Protein AF-A0A9P6XDN0-F1 (afdb_monomer_lite)

pLDDT: mean 71.97, std 20.73, range [35.31, 97.19]

Organism: Rhizopus oryzae (NCBI:txid64495)

Structure (mmCIF, N/CA/C/O backbone):
data_AF-A0A9P6XDN0-F1
#
_entry.id   AF-A0A9P6XDN0-F1
#
loop_
_atom_site.group_PDB
_atom_site.id
_atom_site.type_symbol
_atom_site.label_atom_id
_atom_site.label_alt_id
_atom_site.label_comp_id
_atom_site.label_asym_id
_atom_site.label_entity_id
_atom_site.label_seq_id
_atom_site.pdbx_PDB_ins_code
_atom_site.Cartn_x
_atom_site.Cartn_y
_atom_site.Cartn_z
_atom_site.occupancy
_atom_site.B_iso_or_equiv
_atom_site.auth_seq_id
_atom_site.auth_comp_id
_atom_site.auth_asym_id
_atom_site.auth_atom_id
_atom_site.pdbx_PDB_model_num
ATOM 1 N N . MET A 1 1 ? 35.593 41.990 -17.036 1.00 45.34 1 MET A N 1
ATOM 2 C CA . MET A 1 1 ? 36.671 41.324 -17.805 1.00 45.34 1 MET A CA 1
ATOM 3 C C . MET A 1 1 ? 36.152 39.980 -18.298 1.00 45.34 1 MET A C 1
ATOM 5 O O . MET A 1 1 ? 36.030 39.058 -17.503 1.00 45.34 1 MET A O 1
ATOM 9 N N . TRP A 1 2 ? 35.772 39.870 -19.569 1.00 48.94 2 TRP A N 1
ATOM 10 C CA . TRP A 1 2 ? 35.338 38.599 -20.156 1.00 48.94 2 TRP A CA 1
ATOM 11 C C . TRP A 1 2 ? 36.584 37.737 -20.390 1.00 48.94 2 TRP A C 1
ATOM 13 O O . TRP A 1 2 ? 37.455 38.128 -21.163 1.00 48.94 2 TRP A O 1
ATOM 23 N N . ARG A 1 3 ? 36.725 36.613 -19.674 1.00 51.97 3 ARG A N 1
ATOM 24 C CA . ARG A 1 3 ? 37.844 35.684 -19.889 1.00 51.97 3 ARG A CA 1
ATOM 25 C C . ARG A 1 3 ? 37.629 34.961 -21.215 1.00 51.97 3 ARG A C 1
ATOM 27 O O . ARG A 1 3 ? 36.692 34.182 -21.358 1.00 51.97 3 ARG A O 1
ATOM 34 N N . THR A 1 4 ? 38.499 35.238 -22.174 1.00 60.66 4 THR A N 1
ATOM 35 C CA . THR A 1 4 ? 38.612 34.530 -23.448 1.00 60.66 4 THR A CA 1
ATOM 36 C C . THR A 1 4 ? 38.805 33.036 -23.169 1.00 60.66 4 THR A C 1
ATOM 38 O O . THR A 1 4 ? 39.762 32.653 -22.496 1.00 60.66 4 THR A O 1
ATOM 41 N N . GLY A 1 5 ? 37.869 32.199 -23.628 1.00 59.22 5 GLY A N 1
ATOM 42 C CA . GLY A 1 5 ? 37.942 30.742 -23.486 1.00 59.22 5 GLY A CA 1
ATOM 43 C C . GLY A 1 5 ? 39.132 30.129 -24.244 1.00 59.22 5 GLY A C 1
ATOM 44 O O . GLY A 1 5 ? 39.790 30.829 -25.019 1.00 59.22 5 GLY A O 1
ATOM 45 N N . PRO A 1 6 ? 39.429 28.832 -24.035 1.00 61.12 6 PRO A N 1
ATOM 46 C CA . PRO A 1 6 ? 40.628 28.186 -24.562 1.00 61.12 6 PRO A CA 1
ATOM 47 C C . PRO A 1 6 ? 40.747 28.366 -26.080 1.00 61.12 6 PRO A C 1
ATOM 49 O O . PRO A 1 6 ? 39.877 27.937 -26.840 1.00 61.12 6 PRO A O 1
ATOM 52 N N . ARG A 1 7 ? 41.838 29.002 -26.528 1.00 57.47 7 ARG A N 1
ATOM 53 C CA . ARG A 1 7 ? 42.229 28.994 -27.940 1.00 57.47 7 ARG A CA 1
ATOM 54 C C . ARG A 1 7 ? 42.525 27.548 -28.326 1.00 57.47 7 ARG A C 1
ATOM 56 O O . ARG A 1 7 ? 43.462 26.959 -27.795 1.00 57.47 7 ARG A O 1
ATOM 63 N N . TYR A 1 8 ? 41.738 26.999 -29.247 1.00 56.69 8 TYR A N 1
ATOM 64 C CA . TYR A 1 8 ? 42.031 25.719 -29.883 1.00 56.69 8 TYR A CA 1
ATOM 65 C C . TYR A 1 8 ? 43.415 25.794 -30.543 1.00 56.69 8 TYR A C 1
ATOM 67 O O . TYR A 1 8 ? 43.604 26.458 -31.561 1.00 56.69 8 TYR A O 1
ATOM 75 N N . GLN A 1 9 ? 44.394 25.141 -29.924 1.00 59.97 9 GLN A N 1
ATOM 76 C CA . GLN A 1 9 ? 45.672 24.811 -30.538 1.00 59.97 9 GLN A CA 1
ATOM 77 C C . GLN A 1 9 ? 45.409 23.708 -31.566 1.00 59.97 9 GLN A C 1
ATOM 79 O O . GLN A 1 9 ? 44.836 22.678 -31.218 1.00 59.97 9 GLN A O 1
ATOM 84 N N . GLY A 1 10 ? 45.792 23.919 -32.827 1.00 53.75 10 GLY A N 1
ATOM 85 C CA . GLY A 1 10 ? 45.701 22.858 -33.835 1.00 53.75 10 GLY A CA 1
ATOM 86 C C . GLY A 1 10 ? 45.559 23.317 -35.283 1.00 53.75 10 GLY A C 1
ATOM 87 O O . GLY A 1 10 ? 44.775 22.740 -36.026 1.00 53.75 10 GLY A O 1
ATOM 88 N N . LEU A 1 11 ? 46.302 24.339 -35.708 1.00 57.12 11 LEU A N 1
ATOM 89 C CA . LEU A 1 11 ? 46.575 24.556 -37.130 1.00 57.12 11 LEU A CA 1
ATOM 90 C C . LEU A 1 11 ? 47.735 23.630 -37.511 1.00 57.12 11 LEU A C 1
ATOM 92 O O . LEU A 1 11 ? 48.868 23.913 -37.136 1.00 57.12 11 LEU A O 1
ATOM 96 N N . GLY A 1 12 ? 47.472 22.528 -38.221 1.00 57.91 12 GLY A N 1
ATOM 97 C CA . GLY A 1 12 ? 48.556 21.832 -38.932 1.00 57.91 12 GLY A CA 1
ATOM 98 C C . GLY A 1 12 ? 48.487 20.317 -39.089 1.00 57.91 12 GLY A C 1
ATOM 99 O O . GLY A 1 12 ? 49.360 19.764 -39.744 1.00 57.91 12 GLY A O 1
ATOM 100 N N . SER A 1 13 ? 47.478 19.622 -38.569 1.00 57.06 13 SER A N 1
ATOM 101 C CA . SER A 1 13 ? 47.245 18.227 -38.954 1.00 57.06 13 SER A CA 1
ATOM 102 C C . SER A 1 13 ? 45.792 18.099 -39.358 1.00 57.06 13 SER A C 1
ATOM 104 O O . SER A 1 13 ? 44.910 18.154 -38.507 1.00 57.06 13 SER A O 1
ATOM 106 N N . GLN A 1 14 ? 45.532 18.025 -40.667 1.00 61.81 14 GLN A N 1
ATOM 107 C CA . GLN A 1 14 ? 44.222 17.605 -41.152 1.00 61.81 14 GLN A CA 1
ATOM 108 C C . GLN A 1 14 ? 44.040 16.176 -40.637 1.00 61.81 14 GLN A C 1
ATOM 110 O O . GLN A 1 14 ? 44.788 15.300 -41.081 1.00 61.81 14 GLN A O 1
ATOM 115 N N . PRO A 1 15 ? 43.140 15.915 -39.670 1.00 61.88 15 PRO A N 1
ATOM 116 C CA . PRO A 1 15 ? 42.924 14.553 -39.216 1.00 61.88 15 PRO A CA 1
ATOM 117 C C . PRO A 1 15 ? 42.578 13.703 -40.436 1.00 61.88 15 PRO A C 1
ATOM 119 O O . PRO A 1 15 ? 41.745 14.090 -41.263 1.00 61.88 15 PRO A O 1
ATOM 122 N N . SER A 1 16 ? 43.269 12.568 -40.568 1.00 65.25 16 SER A N 1
ATOM 123 C CA . SER A 1 16 ? 42.996 11.610 -41.632 1.00 65.25 16 SER A CA 1
ATOM 124 C C . SER A 1 16 ? 41.497 11.320 -41.651 1.00 65.25 16 SER A C 1
ATOM 126 O O . SER A 1 16 ? 40.863 11.223 -40.595 1.00 65.25 16 SER A O 1
ATOM 128 N N . SER A 1 17 ? 40.914 11.213 -42.845 1.00 65.00 17 SER A N 1
ATOM 129 C CA . SER A 1 17 ? 39.471 11.013 -43.030 1.00 65.00 17 SER A CA 1
ATOM 130 C C . SER A 1 17 ? 38.921 9.890 -42.139 1.00 65.00 17 SER A C 1
ATOM 132 O O . SER A 1 17 ? 37.840 10.031 -41.576 1.00 65.00 17 SER A O 1
ATOM 134 N N . ALA A 1 18 ? 39.715 8.840 -41.903 1.00 73.94 18 ALA A N 1
ATOM 135 C CA . ALA A 1 18 ? 39.413 7.720 -41.012 1.00 73.94 18 ALA A CA 1
ATOM 136 C C . ALA A 1 18 ? 39.171 8.097 -39.532 1.00 73.94 18 ALA A C 1
ATOM 138 O O . ALA A 1 18 ? 38.397 7.432 -38.841 1.00 73.94 18 ALA A O 1
ATOM 139 N N . THR A 1 19 ? 39.806 9.156 -39.027 1.00 81.88 19 THR A N 1
ATOM 140 C CA . THR A 1 19 ? 39.684 9.581 -37.620 1.00 81.88 19 THR A CA 1
ATOM 141 C C . THR A 1 19 ? 38.518 10.547 -37.416 1.00 81.88 19 THR A C 1
ATOM 143 O O . THR A 1 19 ? 37.926 10.594 -36.336 1.00 81.88 19 THR A O 1
ATOM 146 N N . VAL A 1 20 ? 38.156 11.297 -38.458 1.00 88.38 20 VAL A N 1
ATOM 147 C CA . VAL A 1 20 ? 37.112 12.323 -38.401 1.00 88.38 20 VAL A CA 1
ATOM 148 C C . VAL A 1 20 ? 35.733 11.684 -38.331 1.00 88.38 20 VAL A C 1
ATOM 150 O O . VAL A 1 20 ? 35.343 10.935 -39.225 1.00 88.38 20 VAL A O 1
ATOM 153 N N . GLN A 1 21 ? 34.978 12.032 -37.287 1.00 90.25 21 GLN A N 1
ATOM 154 C CA . GLN A 1 21 ? 33.570 11.675 -37.152 1.00 90.25 21 GLN A CA 1
ATOM 155 C C . GLN A 1 21 ? 32.676 12.836 -37.600 1.00 90.25 21 GLN A C 1
ATOM 157 O O . GLN A 1 21 ? 32.765 13.956 -37.090 1.00 90.25 21 GLN A O 1
ATOM 162 N N . CYS A 1 22 ? 31.767 12.561 -38.529 1.00 90.38 22 CYS A N 1
ATOM 163 C CA . CYS A 1 22 ? 30.804 13.537 -39.012 1.00 90.38 22 CYS A CA 1
ATOM 164 C C . CYS A 1 22 ? 29.717 13.811 -37.956 1.00 90.38 22 CYS A C 1
ATOM 166 O O . CYS A 1 22 ? 29.034 12.898 -37.512 1.00 90.38 22 CYS A O 1
ATOM 168 N N . GLN A 1 23 ? 29.459 15.073 -37.597 1.00 88.81 23 GLN A N 1
ATOM 169 C CA . GLN A 1 23 ? 28.385 15.432 -36.648 1.00 88.81 23 GLN A CA 1
ATOM 170 C C . GLN A 1 23 ? 26.959 15.239 -37.207 1.00 88.81 23 GLN A C 1
ATOM 172 O O . GLN A 1 23 ? 25.987 15.283 -36.451 1.00 88.81 23 GLN A O 1
ATOM 177 N N . LYS A 1 24 ? 26.812 15.060 -38.529 1.00 89.38 24 LYS A N 1
ATOM 178 C CA . LYS A 1 24 ? 25.509 14.943 -39.202 1.00 89.38 24 LYS A CA 1
ATOM 179 C C . LYS A 1 24 ? 24.996 13.501 -39.220 1.00 89.38 24 LYS A C 1
ATOM 181 O O . LYS A 1 24 ? 23.843 13.271 -38.862 1.00 89.38 24 LYS A O 1
ATOM 186 N N . CYS A 1 25 ? 25.850 12.545 -39.592 1.00 87.94 25 CYS A N 1
ATOM 187 C CA . CYS A 1 25 ? 25.515 11.116 -39.646 1.00 87.94 25 CYS A CA 1
ATOM 188 C C . CYS A 1 25 ? 26.201 10.263 -38.564 1.00 87.94 25 CYS A C 1
ATOM 190 O O . CYS A 1 25 ? 25.831 9.108 -38.388 1.00 87.94 25 CYS A O 1
ATOM 192 N N . LEU A 1 26 ? 27.159 10.820 -37.811 1.00 88.19 26 LEU A N 1
ATOM 193 C CA . LEU A 1 26 ? 27.950 10.136 -36.775 1.00 88.19 26 LEU A CA 1
ATOM 194 C C . LEU A 1 26 ? 28.858 9.007 -37.290 1.00 88.19 26 LEU A C 1
ATOM 196 O O . LEU A 1 26 ? 29.452 8.302 -36.474 1.00 88.19 26 LEU A O 1
ATOM 200 N N . GLU A 1 27 ? 29.018 8.871 -38.607 1.00 88.06 27 GLU A N 1
ATOM 201 C CA . GLU A 1 27 ? 29.956 7.943 -39.247 1.00 88.06 27 GLU A CA 1
ATOM 202 C C . GLU A 1 27 ? 31.364 8.556 -39.337 1.00 88.06 27 GLU A C 1
ATOM 204 O O . GLU A 1 27 ? 31.532 9.781 -39.351 1.00 88.06 27 GLU A O 1
ATOM 209 N N . ARG A 1 28 ? 32.382 7.692 -39.377 1.00 89.94 28 ARG A N 1
ATOM 210 C CA . ARG A 1 28 ? 33.785 8.078 -39.591 1.00 89.94 28 ARG A CA 1
ATOM 211 C C . ARG A 1 28 ? 34.098 8.075 -41.088 1.00 89.94 28 ARG A C 1
ATOM 213 O O . ARG A 1 28 ? 33.440 7.362 -41.839 1.00 89.94 28 ARG A O 1
ATOM 220 N N . GLY A 1 29 ? 35.089 8.844 -41.533 1.00 90.62 29 GLY A N 1
ATOM 221 C CA . GLY A 1 29 ? 35.538 8.820 -42.934 1.00 90.62 29 GLY A CA 1
ATOM 222 C C . GLY A 1 29 ? 35.343 10.127 -43.700 1.00 90.62 29 GLY A C 1
ATOM 223 O O . GLY A 1 29 ? 35.842 10.241 -44.814 1.00 90.62 29 GLY A O 1
ATOM 224 N N . HIS A 1 30 ? 34.619 11.109 -43.152 1.00 90.56 30 HIS A N 1
ATOM 225 C CA . HIS A 1 30 ? 34.375 12.378 -43.839 1.00 90.56 30 HIS A CA 1
ATOM 226 C C . HIS A 1 30 ? 34.032 13.518 -42.877 1.00 90.56 30 HIS A C 1
ATOM 228 O O . HIS A 1 30 ? 33.536 13.323 -41.766 1.00 90.56 30 HIS A O 1
ATOM 234 N N . TRP A 1 31 ? 34.261 14.738 -43.350 1.00 89.88 31 TRP A N 1
ATOM 235 C CA . TRP A 1 31 ? 33.857 15.954 -42.660 1.00 89.88 31 TRP A CA 1
ATOM 236 C C . TRP A 1 31 ? 32.378 16.269 -42.886 1.00 89.88 31 TRP A C 1
ATOM 238 O O . TRP A 1 31 ? 31.790 15.883 -43.894 1.00 89.88 31 TRP A O 1
ATOM 248 N N . THR A 1 32 ? 31.779 17.048 -41.986 1.00 89.25 32 THR A N 1
ATOM 249 C CA . THR A 1 32 ? 30.353 17.420 -42.040 1.00 89.25 32 THR A CA 1
ATOM 250 C C . THR A 1 32 ? 29.928 18.064 -43.360 1.00 89.25 32 THR A C 1
ATOM 252 O O . THR A 1 32 ? 28.816 17.808 -43.815 1.00 89.25 32 THR A O 1
ATOM 255 N N . TYR A 1 33 ? 30.808 18.838 -44.002 1.00 89.75 33 TYR A N 1
ATOM 256 C CA . TYR A 1 33 ? 30.540 19.499 -45.284 1.00 89.75 33 TYR A CA 1
ATOM 257 C C . TYR A 1 33 ? 30.556 18.550 -46.497 1.00 89.75 33 TYR A C 1
ATOM 259 O O . TYR A 1 33 ? 30.010 18.890 -47.538 1.00 89.75 33 TYR A O 1
ATOM 267 N N . GLN A 1 34 ? 31.141 17.354 -46.371 1.00 90.81 34 GLN A N 1
ATOM 268 C CA . GLN A 1 34 ? 31.160 16.323 -47.422 1.00 90.81 34 GLN A CA 1
ATOM 269 C C . GLN A 1 34 ? 30.038 15.285 -47.237 1.00 90.81 34 GLN A C 1
ATOM 271 O O . GLN A 1 34 ? 29.902 14.356 -48.033 1.00 90.81 34 GLN A O 1
ATOM 276 N N . CYS A 1 35 ? 29.246 15.408 -46.167 1.00 90.81 35 CYS A N 1
ATOM 277 C CA . CYS A 1 35 ? 28.235 14.426 -45.804 1.00 90.81 35 CYS A CA 1
ATOM 278 C C . CYS A 1 35 ? 27.029 14.498 -46.749 1.00 90.81 35 CYS A C 1
ATOM 280 O O . CYS A 1 35 ? 26.227 15.431 -46.682 1.00 90.81 35 CYS A O 1
ATOM 282 N N . LYS A 1 36 ? 26.883 13.475 -47.598 1.00 89.44 36 LYS A N 1
ATOM 283 C CA . LYS A 1 36 ? 25.739 13.310 -48.513 1.00 89.44 36 LYS A CA 1
ATOM 284 C C . LYS A 1 36 ? 24.524 12.648 -47.860 1.00 89.44 36 LYS A C 1
ATOM 286 O O . LYS A 1 36 ? 23.452 12.635 -48.448 1.00 89.44 36 LYS A O 1
ATOM 291 N N . LYS A 1 37 ? 24.696 12.073 -46.668 1.00 84.31 37 LYS A N 1
ATOM 292 C CA . LYS A 1 37 ? 23.632 11.368 -45.951 1.00 84.31 37 LYS A CA 1
ATOM 293 C C . LYS A 1 37 ? 22.729 12.375 -45.236 1.00 84.31 37 LYS A C 1
ATOM 295 O O . LYS A 1 37 ? 23.194 13.396 -44.706 1.00 84.31 37 LYS A O 1
ATOM 300 N N . ASP A 1 38 ? 21.436 12.080 -45.204 1.00 83.94 38 ASP A N 1
ATOM 301 C CA . ASP A 1 38 ? 20.503 12.843 -44.387 1.00 83.94 38 ASP A CA 1
ATOM 302 C C . ASP A 1 38 ? 20.812 12.670 -42.901 1.00 83.94 38 ASP A C 1
ATOM 304 O O . ASP A 1 38 ? 21.490 11.733 -42.467 1.00 83.94 38 ASP A O 1
ATOM 308 N N . ARG A 1 39 ? 20.377 13.649 -42.103 1.00 82.69 39 ARG A N 1
ATOM 309 C CA . ARG A 1 39 ? 20.677 13.671 -40.674 1.00 82.69 39 ARG A CA 1
ATOM 310 C C . ARG A 1 39 ? 20.011 12.470 -40.009 1.00 82.69 39 ARG A C 1
ATOM 312 O O . ARG A 1 39 ? 18.790 12.429 -39.895 1.00 82.69 39 ARG A O 1
ATOM 319 N N . SER A 1 40 ? 20.818 11.531 -39.520 1.00 85.00 40 SER A N 1
ATOM 320 C CA . SER A 1 40 ? 20.316 10.404 -38.737 1.00 85.00 40 SER A CA 1
ATOM 321 C C . SER A 1 40 ? 19.758 10.944 -37.422 1.00 85.00 40 SER A C 1
ATOM 323 O O .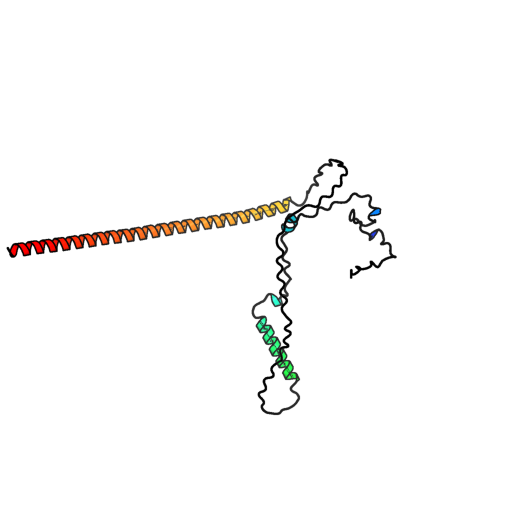 SER A 1 40 ? 20.504 11.389 -36.544 1.00 85.00 40 SER A O 1
ATOM 325 N N . TYR A 1 41 ? 18.432 10.973 -37.296 1.00 82.31 41 TYR A N 1
ATOM 326 C CA . TYR A 1 41 ? 17.799 11.312 -36.033 1.00 82.31 41 TYR A CA 1
ATOM 327 C C . TYR A 1 41 ? 17.939 10.118 -35.092 1.00 82.31 41 TYR A C 1
ATOM 329 O O . TYR A 1 41 ? 17.200 9.144 -35.179 1.00 82.31 41 TYR A O 1
ATOM 337 N N . ARG A 1 42 ? 18.901 10.192 -34.171 1.00 81.19 42 ARG A N 1
ATOM 338 C CA . ARG A 1 42 ? 18.928 9.284 -33.023 1.00 81.19 42 ARG A CA 1
ATOM 339 C C . ARG A 1 42 ? 17.926 9.801 -32.002 1.00 81.19 42 ARG A C 1
ATOM 341 O O . ARG A 1 42 ? 18.156 10.854 -31.399 1.00 81.19 42 ARG A O 1
ATOM 348 N N . SER A 1 43 ? 16.821 9.078 -31.830 1.00 87.38 43 SER A N 1
ATOM 349 C CA . SER A 1 43 ? 15.802 9.412 -30.839 1.00 87.38 43 SER A CA 1
ATOM 350 C C . SER A 1 43 ? 16.441 9.488 -29.461 1.00 87.38 43 SER A C 1
ATOM 352 O O . SER A 1 43 ? 17.017 8.520 -28.959 1.00 87.38 43 SER A O 1
ATOM 354 N N . ARG A 1 44 ? 16.357 10.664 -28.846 1.00 85.81 44 ARG A N 1
ATOM 355 C CA . ARG A 1 44 ? 16.762 10.824 -27.454 1.00 85.81 44 ARG A CA 1
ATOM 356 C C . ARG A 1 44 ? 15.676 10.185 -26.596 1.00 85.81 44 ARG A C 1
ATOM 358 O O . ARG A 1 44 ? 14.510 10.524 -26.799 1.00 85.81 44 ARG A O 1
ATOM 365 N N . PRO A 1 45 ? 16.024 9.302 -25.648 1.00 90.06 45 PRO A N 1
ATOM 366 C CA . PRO A 1 45 ? 15.017 8.731 -24.777 1.00 90.06 45 PRO A CA 1
ATOM 367 C C . PRO A 1 45 ? 14.358 9.854 -23.981 1.00 90.06 45 PRO A C 1
ATOM 369 O O . PRO A 1 45 ? 15.046 10.749 -23.472 1.00 90.06 45 PRO A O 1
ATOM 372 N N . THR A 1 46 ? 13.032 9.813 -23.886 1.00 91.38 46 THR A N 1
ATOM 373 C CA . THR A 1 46 ? 12.267 10.796 -23.115 1.00 91.38 46 THR A CA 1
ATOM 374 C C . THR A 1 46 ? 12.668 10.730 -21.642 1.00 91.38 46 THR A C 1
ATOM 376 O O . THR A 1 46 ? 13.136 9.700 -21.155 1.00 91.38 46 THR A O 1
ATOM 379 N N . ARG A 1 47 ? 12.474 11.823 -20.893 1.00 86.25 47 ARG A N 1
ATOM 380 C CA . ARG A 1 47 ? 12.772 11.855 -19.449 1.00 86.25 47 ARG A CA 1
ATOM 381 C C . ARG A 1 47 ? 12.085 10.702 -18.704 1.00 86.25 47 ARG A C 1
ATOM 383 O O . ARG A 1 47 ? 12.697 10.079 -17.848 1.00 86.25 47 ARG A O 1
ATOM 390 N N . THR A 1 48 ? 10.850 10.370 -19.075 1.00 86.88 48 THR A N 1
ATOM 391 C CA . THR A 1 48 ? 10.114 9.230 -18.511 1.00 86.88 48 THR A CA 1
ATOM 392 C C . THR A 1 48 ? 10.744 7.887 -18.889 1.00 86.88 48 THR A C 1
ATOM 394 O O . THR A 1 48 ? 10.885 7.027 -18.028 1.00 86.88 48 THR A O 1
ATOM 397 N N . GLN A 1 49 ? 11.204 7.708 -20.131 1.00 87.31 49 GLN A N 1
ATOM 398 C CA . GLN A 1 49 ? 11.936 6.508 -20.555 1.00 87.31 49 GLN A CA 1
ATOM 399 C C . GLN A 1 49 ? 13.294 6.360 -19.850 1.00 87.31 49 GLN A C 1
ATOM 401 O O . GLN A 1 49 ? 13.744 5.243 -19.608 1.00 87.31 49 GLN A O 1
ATOM 406 N N . GLN A 1 50 ? 13.942 7.469 -19.485 1.00 86.81 50 GLN A N 1
ATOM 407 C CA . GLN A 1 50 ? 15.173 7.452 -18.691 1.00 86.81 50 GLN A CA 1
ATOM 408 C C . GLN A 1 50 ? 14.909 7.039 -17.239 1.00 86.81 50 GLN A C 1
ATOM 410 O O . GLN A 1 50 ? 15.657 6.229 -16.704 1.00 86.81 50 GLN A O 1
ATOM 415 N N . LEU A 1 51 ? 13.831 7.541 -16.630 1.00 85.38 51 LEU A N 1
ATOM 416 C CA . LEU A 1 51 ? 13.451 7.220 -15.249 1.00 85.38 51 LEU A CA 1
ATOM 417 C C . LEU A 1 51 ? 12.923 5.788 -15.076 1.00 85.38 51 LEU A C 1
ATOM 419 O O . LEU A 1 51 ? 13.009 5.241 -13.983 1.00 85.38 51 LEU A O 1
ATOM 423 N N . LYS A 1 52 ? 12.407 5.166 -16.144 1.00 85.62 52 LYS A N 1
ATOM 424 C CA . LYS A 1 52 ? 12.017 3.745 -16.150 1.00 85.62 52 LYS A CA 1
ATOM 425 C C . LYS A 1 52 ? 13.207 2.792 -16.037 1.00 85.62 52 LYS A C 1
ATOM 427 O O . LYS A 1 52 ? 13.016 1.634 -15.679 1.00 85.62 52 LYS A O 1
ATOM 432 N N . LYS A 1 53 ? 14.426 3.242 -16.356 1.00 79.38 53 LYS A N 1
ATOM 433 C CA . LYS A 1 53 ? 15.617 2.426 -16.118 1.00 79.38 53 LYS A CA 1
ATOM 434 C C . LYS A 1 53 ? 15.850 2.407 -14.610 1.00 79.38 53 LYS A C 1
ATOM 436 O O . LYS A 1 53 ? 15.993 3.489 -14.040 1.00 79.38 53 LYS A O 1
ATOM 441 N N . PRO A 1 54 ? 15.901 1.228 -13.965 1.00 77.62 54 PRO A N 1
ATOM 442 C CA . PRO A 1 54 ? 16.207 1.171 -12.548 1.00 77.62 54 PRO A CA 1
ATOM 443 C C . PRO A 1 54 ? 17.552 1.862 -12.362 1.00 77.62 54 PRO A C 1
ATOM 445 O O . PRO A 1 54 ? 18.540 1.494 -13.007 1.00 77.62 54 PRO A O 1
ATOM 448 N N . ILE A 1 55 ? 17.567 2.918 -11.545 1.00 73.75 55 ILE A N 1
ATOM 449 C CA . ILE A 1 55 ? 18.806 3.575 -11.150 1.00 73.75 55 ILE A CA 1
ATOM 450 C C . ILE A 1 55 ? 19.590 2.476 -10.452 1.00 73.75 55 ILE A C 1
ATOM 452 O O . ILE A 1 55 ? 19.267 2.101 -9.327 1.00 73.75 55 ILE A O 1
ATOM 456 N N . LYS A 1 56 ? 20.568 1.896 -11.154 1.00 69.31 56 LYS A N 1
ATOM 457 C CA . LYS A 1 56 ? 21.538 1.004 -10.536 1.00 69.31 56 LYS A CA 1
ATOM 458 C C . LYS A 1 56 ? 22.213 1.874 -9.493 1.00 69.31 56 LYS A C 1
ATOM 460 O O . LYS A 1 56 ? 23.038 2.716 -9.846 1.00 69.31 56 LYS A O 1
ATOM 465 N N . LEU A 1 57 ? 21.777 1.745 -8.241 1.00 69.81 57 LEU A N 1
ATOM 466 C CA . LEU A 1 57 ? 22.460 2.337 -7.110 1.00 69.81 57 LEU A CA 1
ATOM 467 C C . LEU A 1 57 ? 23.871 1.791 -7.223 1.00 69.81 57 LEU A C 1
ATOM 469 O O . LEU A 1 57 ? 24.080 0.585 -7.099 1.00 69.81 57 LEU A O 1
ATOM 473 N N . TYR A 1 58 ? 24.799 2.659 -7.612 1.00 68.38 58 TYR A N 1
ATOM 474 C CA . TYR A 1 58 ? 26.203 2.321 -7.657 1.00 68.38 58 TYR A CA 1
ATOM 475 C C . TYR A 1 58 ? 26.556 1.918 -6.231 1.00 68.38 58 TYR A C 1
ATOM 477 O O . TYR A 1 58 ? 26.670 2.772 -5.357 1.00 68.38 58 TYR A O 1
ATOM 485 N N . GLN A 1 59 ? 26.599 0.614 -5.975 1.00 65.12 59 GLN A N 1
ATOM 486 C CA . GLN A 1 59 ? 27.094 0.078 -4.726 1.00 65.12 59 GLN A CA 1
ATOM 487 C C . GLN A 1 59 ? 28.609 0.129 -4.876 1.00 65.12 59 GLN A C 1
ATOM 489 O O . GLN A 1 59 ? 29.155 -0.678 -5.636 1.00 65.12 59 GLN A O 1
ATOM 494 N N . PRO A 1 60 ? 29.309 1.095 -4.249 1.00 70.56 60 PRO A N 1
ATOM 495 C CA . PRO A 1 60 ? 30.751 0.981 -4.177 1.00 70.56 60 PRO A CA 1
ATOM 496 C C . PRO A 1 60 ? 31.031 -0.371 -3.522 1.00 70.56 60 PRO A C 1
ATOM 498 O O . PRO A 1 60 ? 30.503 -0.653 -2.446 1.00 70.56 60 PRO A O 1
ATOM 501 N N . GLN A 1 61 ? 31.800 -1.225 -4.197 1.00 67.38 61 GLN A N 1
ATOM 502 C CA . GLN A 1 61 ? 32.299 -2.466 -3.614 1.00 67.38 61 GLN A CA 1
ATOM 503 C C . GLN A 1 61 ? 33.158 -2.066 -2.413 1.00 67.38 61 GLN A C 1
ATOM 505 O O . GLN A 1 61 ? 34.318 -1.681 -2.558 1.00 67.38 61 GLN A O 1
ATOM 510 N N . LEU A 1 62 ? 32.540 -2.033 -1.232 1.00 68.56 62 LEU A N 1
ATOM 511 C CA . LEU A 1 62 ? 33.221 -1.703 0.006 1.00 68.56 62 LEU A CA 1
ATOM 512 C C . LEU A 1 62 ? 34.260 -2.804 0.243 1.00 68.56 62 LEU A C 1
ATOM 514 O O . LEU A 1 62 ? 33.881 -3.981 0.212 1.00 68.56 62 LEU A O 1
ATOM 518 N N . PRO A 1 63 ? 35.540 -2.457 0.479 1.00 73.19 63 PRO A N 1
ATOM 519 C CA . PRO A 1 63 ? 36.561 -3.431 0.840 1.00 73.19 63 PRO A CA 1
ATOM 520 C C . PRO A 1 63 ? 36.062 -4.344 1.965 1.00 73.19 63 PRO A C 1
ATOM 522 O O . PRO A 1 63 ? 35.406 -3.874 2.897 1.00 73.19 63 PRO A O 1
ATOM 525 N N . THR A 1 64 ? 36.369 -5.639 1.882 1.00 65.25 64 THR A N 1
ATOM 526 C CA . THR A 1 64 ? 35.890 -6.702 2.792 1.00 65.25 64 THR A CA 1
ATOM 527 C C . THR A 1 64 ? 36.101 -6.384 4.277 1.00 65.25 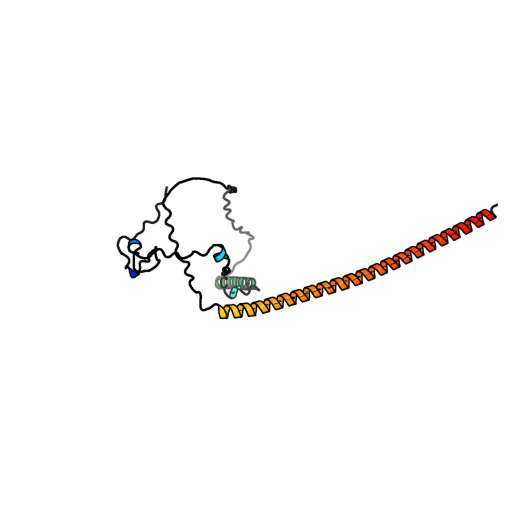64 THR A C 1
ATOM 529 O O . THR A 1 64 ? 35.292 -6.768 5.118 1.00 65.25 64 THR A O 1
ATOM 532 N N . GLU A 1 65 ? 37.129 -5.597 4.599 1.00 63.25 65 GLU A N 1
ATOM 533 C CA . GLU A 1 65 ? 37.415 -5.102 5.950 1.00 63.25 65 GLU A CA 1
ATOM 534 C C . GLU A 1 65 ? 36.294 -4.227 6.542 1.00 63.25 65 GLU A C 1
ATOM 536 O O . GLU A 1 65 ? 36.085 -4.258 7.748 1.00 63.25 65 GLU A O 1
ATOM 541 N N . LEU A 1 66 ? 35.544 -3.475 5.726 1.00 60.06 66 LEU A N 1
ATOM 542 C CA . LEU A 1 66 ? 34.471 -2.569 6.172 1.00 60.06 66 LEU A CA 1
ATOM 543 C C . LEU A 1 66 ? 33.077 -3.215 6.184 1.00 60.06 66 LEU A C 1
ATOM 545 O O . LEU A 1 66 ? 32.127 -2.620 6.694 1.00 60.06 66 LEU A O 1
ATOM 549 N N . GLN A 1 67 ? 32.937 -4.420 5.629 1.00 63.94 67 GLN A N 1
ATOM 550 C CA . GLN A 1 67 ? 31.664 -5.148 5.616 1.00 63.94 67 GLN A CA 1
ATOM 551 C C . GLN A 1 67 ? 31.331 -5.707 7.012 1.00 63.94 67 GLN A C 1
ATOM 553 O O . GLN A 1 67 ? 30.171 -5.731 7.421 1.00 63.94 67 GLN A O 1
ATOM 558 N N . ASN A 1 68 ? 32.360 -6.037 7.799 1.00 66.06 68 ASN A N 1
ATOM 559 C CA . ASN A 1 68 ? 32.231 -6.499 9.178 1.00 66.06 68 ASN A CA 1
ATOM 560 C C . ASN A 1 68 ? 32.268 -5.315 10.157 1.00 66.06 68 ASN A C 1
ATOM 562 O O . ASN A 1 68 ? 33.304 -4.990 10.736 1.00 66.06 68 ASN A O 1
ATOM 566 N N . LYS A 1 69 ? 31.118 -4.662 10.364 1.00 64.19 69 LYS A N 1
ATOM 567 C CA . LYS A 1 69 ? 30.983 -3.491 11.257 1.00 64.19 69 LYS A CA 1
ATOM 568 C C . LYS A 1 69 ? 31.236 -3.807 12.742 1.00 64.19 69 LYS A C 1
ATOM 570 O O . LYS A 1 69 ? 31.502 -2.898 13.524 1.00 64.19 69 LYS A O 1
ATOM 575 N N . HIS A 1 70 ? 31.172 -5.079 13.140 1.00 68.12 70 HIS A N 1
ATOM 576 C CA . HIS A 1 70 ? 31.325 -5.488 14.536 1.00 68.12 70 HIS A CA 1
ATOM 577 C C . HIS A 1 70 ? 32.802 -5.510 14.976 1.00 68.12 70 HIS A C 1
ATOM 579 O O . HIS A 1 70 ? 33.618 -6.273 14.452 1.00 68.12 70 HIS A O 1
ATOM 585 N N . GLY A 1 71 ? 33.155 -4.681 15.964 1.00 74.56 71 GLY A N 1
ATOM 586 C CA . GLY A 1 71 ? 34.473 -4.688 16.621 1.00 74.56 71 GLY A CA 1
ATOM 587 C C . GLY A 1 71 ? 35.633 -4.114 15.795 1.00 74.56 71 GLY A C 1
ATOM 588 O O . GLY A 1 71 ? 36.797 -4.256 16.172 1.00 74.56 71 GLY A O 1
ATOM 589 N N . LEU A 1 72 ? 35.354 -3.465 14.660 1.00 79.31 72 LEU A N 1
ATOM 590 C CA . LEU A 1 72 ? 36.374 -2.827 13.819 1.00 79.31 72 LEU A CA 1
ATOM 591 C C . LEU A 1 72 ? 37.021 -1.635 14.550 1.00 79.31 72 LEU A C 1
ATOM 593 O O . LEU A 1 72 ? 38.244 -1.486 14.548 1.00 79.31 72 LEU A O 1
ATOM 597 N N . ALA A 1 73 ? 36.209 -0.847 15.262 1.00 78.75 73 ALA A N 1
ATOM 598 C CA . ALA A 1 73 ? 36.672 0.264 16.092 1.00 78.75 73 ALA A CA 1
ATOM 599 C C . ALA A 1 73 ? 37.665 -0.203 17.173 1.00 78.75 73 ALA A C 1
ATOM 601 O O . ALA A 1 73 ? 38.766 0.343 17.282 1.00 78.75 73 ALA A O 1
ATOM 602 N N . ASP A 1 74 ? 37.345 -1.284 17.888 1.00 85.19 74 ASP A N 1
ATOM 603 C CA . ASP A 1 74 ? 38.210 -1.841 18.935 1.00 85.19 74 ASP A CA 1
ATOM 604 C C . ASP A 1 74 ? 39.522 -2.391 18.370 1.00 85.19 74 ASP A C 1
ATOM 606 O O . ASP A 1 74 ? 40.595 -2.201 18.951 1.00 85.19 74 ASP A O 1
ATOM 610 N N . LYS A 1 75 ? 39.472 -3.025 17.190 1.00 82.81 75 LYS A N 1
ATOM 611 C CA . LYS A 1 75 ? 40.668 -3.489 16.468 1.00 82.81 75 LYS A CA 1
ATOM 612 C C . LYS A 1 75 ? 41.575 -2.319 16.076 1.00 82.81 75 LYS A C 1
ATOM 614 O O . LYS A 1 75 ? 42.792 -2.408 16.270 1.00 82.81 75 LYS A O 1
ATOM 619 N N . ILE A 1 76 ? 41.009 -1.214 15.582 1.00 85.81 76 ILE A N 1
ATOM 620 C CA . ILE A 1 76 ? 41.761 0.002 15.233 1.00 85.81 76 ILE A CA 1
ATOM 621 C C . ILE A 1 76 ? 42.403 0.617 16.483 1.00 85.81 76 ILE A C 1
ATOM 623 O O . ILE A 1 76 ? 43.600 0.923 16.471 1.00 85.81 76 ILE A O 1
ATOM 627 N N . LEU A 1 77 ? 41.648 0.755 17.577 1.00 86.38 77 LEU A N 1
ATOM 628 C CA . LEU A 1 77 ? 42.140 1.311 18.841 1.00 86.38 77 LEU A CA 1
ATOM 629 C C . LEU A 1 77 ? 43.254 0.447 19.445 1.00 86.38 77 LEU A C 1
ATOM 631 O O . LEU A 1 77 ? 44.303 0.965 19.841 1.00 86.38 77 LEU A O 1
ATOM 635 N N . LYS A 1 78 ? 43.091 -0.880 19.437 1.00 89.50 78 LYS A N 1
ATOM 636 C CA . LYS A 1 78 ? 44.107 -1.833 19.905 1.00 89.50 78 LYS A CA 1
ATOM 637 C C . LYS A 1 78 ? 45.383 -1.762 19.063 1.00 89.50 78 LYS A C 1
ATOM 639 O O . LYS A 1 78 ? 46.482 -1.758 19.627 1.00 89.50 78 LYS A O 1
ATOM 644 N N . LYS A 1 79 ? 45.262 -1.650 17.734 1.00 88.56 79 LYS A N 1
ATOM 645 C CA . LYS A 1 79 ? 46.404 -1.481 16.818 1.00 88.56 79 LYS A CA 1
ATOM 646 C C . LYS A 1 79 ? 47.146 -0.168 17.091 1.00 88.56 79 LYS A C 1
ATOM 648 O O . LYS A 1 79 ? 48.360 -0.203 17.276 1.00 88.56 79 LYS A O 1
ATOM 653 N N . LYS A 1 80 ? 46.433 0.958 17.224 1.00 87.38 80 LYS A N 1
ATOM 654 C CA . LYS A 1 80 ? 47.020 2.270 17.567 1.00 87.38 80 LYS A CA 1
ATOM 655 C C . LYS A 1 80 ? 47.716 2.271 18.934 1.00 87.38 80 LYS A C 1
ATOM 657 O O . LYS A 1 80 ? 48.816 2.805 19.060 1.00 87.38 80 LYS A O 1
ATOM 662 N N . LYS A 1 81 ? 47.130 1.636 19.957 1.00 88.38 81 LYS A N 1
ATOM 663 C CA . LYS A 1 81 ? 47.751 1.513 21.292 1.00 88.38 81 LYS A CA 1
ATOM 664 C C . LYS A 1 81 ? 49.048 0.699 21.243 1.00 88.38 81 LYS A C 1
ATOM 666 O O . LYS A 1 81 ? 50.036 1.077 21.872 1.00 88.38 81 LYS A O 1
ATOM 671 N N . LYS A 1 82 ? 49.065 -0.396 20.474 1.00 87.25 82 LYS A N 1
ATOM 672 C CA . LYS A 1 82 ? 50.262 -1.225 20.266 1.00 87.25 82 LYS A CA 1
ATOM 673 C C . LYS A 1 82 ? 51.357 -0.465 19.515 1.00 87.25 82 LYS A C 1
ATOM 675 O O . LYS A 1 82 ? 52.515 -0.549 19.915 1.00 87.25 82 LYS A O 1
ATOM 680 N N . GLU A 1 83 ? 50.989 0.305 18.495 1.00 88.19 83 GLU A N 1
ATOM 681 C CA . GLU A 1 83 ? 51.900 1.188 17.758 1.00 88.19 83 GLU A CA 1
ATOM 682 C C . GLU A 1 83 ? 52.561 2.208 18.694 1.00 88.19 83 GLU A C 1
ATOM 684 O O . GLU A 1 83 ? 53.783 2.308 18.751 1.00 88.19 83 GLU A O 1
ATOM 689 N N . ARG A 1 84 ? 51.770 2.887 19.538 1.00 83.00 84 ARG A N 1
ATOM 690 C CA . ARG A 1 84 ? 52.291 3.834 20.538 1.00 83.00 84 ARG A CA 1
ATOM 691 C C . ARG A 1 84 ? 53.228 3.167 21.549 1.00 83.00 84 ARG A C 1
ATOM 693 O O . ARG A 1 84 ? 54.215 3.777 21.947 1.00 83.00 84 ARG A O 1
ATOM 700 N N . LYS A 1 85 ? 52.950 1.924 21.961 1.00 81.19 85 LYS A N 1
ATOM 701 C CA . LYS A 1 85 ? 53.832 1.167 22.869 1.00 81.19 85 LYS A CA 1
ATOM 702 C C . LYS A 1 85 ? 55.159 0.798 22.196 1.00 81.19 85 LYS A C 1
ATOM 704 O O . LYS A 1 85 ? 56.197 0.967 22.820 1.00 81.19 85 LYS A O 1
ATOM 709 N N . ARG A 1 86 ? 55.134 0.375 20.927 1.00 79.44 86 ARG A N 1
ATOM 710 C CA . ARG A 1 86 ? 56.349 0.115 20.129 1.00 79.44 86 ARG A CA 1
ATOM 711 C C . ARG A 1 86 ? 57.179 1.379 19.915 1.00 79.44 86 ARG A C 1
ATOM 713 O O . ARG A 1 86 ? 58.395 1.344 20.060 1.00 79.44 86 ARG A O 1
ATOM 720 N N . ARG A 1 87 ? 56.515 2.511 19.657 1.00 74.75 87 ARG A N 1
ATOM 721 C CA . ARG A 1 87 ? 57.168 3.823 19.564 1.00 74.75 87 ARG A CA 1
ATOM 722 C C . ARG A 1 87 ? 57.794 4.284 20.889 1.00 74.75 87 ARG A C 1
ATOM 724 O O . ARG A 1 87 ? 58.716 5.076 20.870 1.00 74.75 87 ARG A O 1
ATOM 731 N N . ARG A 1 88 ? 57.324 3.793 22.038 1.00 69.94 88 ARG A N 1
ATOM 732 C CA . ARG A 1 88 ? 57.952 4.069 23.342 1.00 69.94 88 ARG A CA 1
ATOM 733 C C . ARG A 1 88 ? 59.130 3.144 23.638 1.00 69.94 88 ARG A C 1
ATOM 735 O O . ARG A 1 88 ? 60.103 3.595 24.218 1.00 69.94 88 ARG A O 1
ATOM 742 N N . SER A 1 89 ? 59.062 1.881 23.217 1.00 63.84 89 SER A N 1
ATOM 743 C CA . SER A 1 89 ? 60.137 0.911 23.458 1.00 63.84 89 SER A CA 1
ATOM 744 C C . SER A 1 89 ? 61.358 1.079 22.548 1.00 63.84 89 SER A C 1
ATOM 746 O O . SER A 1 89 ? 62.400 0.531 22.869 1.00 63.84 89 SER A O 1
ATOM 748 N N . TYR A 1 90 ? 61.262 1.796 21.419 1.00 58.34 90 TYR A N 1
ATOM 749 C CA . TYR A 1 90 ? 62.463 2.146 20.635 1.00 58.34 90 TYR A CA 1
ATOM 750 C C . TYR A 1 90 ? 63.210 3.370 21.197 1.00 58.34 90 TYR A C 1
ATOM 752 O O . TYR A 1 90 ? 64.345 3.610 20.809 1.00 58.34 90 TYR A O 1
ATOM 760 N N . SER A 1 91 ? 62.591 4.129 22.111 1.00 55.59 91 SER A N 1
ATOM 761 C CA . SER A 1 91 ? 63.189 5.310 22.754 1.00 55.59 91 SER A CA 1
ATOM 762 C C . SER A 1 91 ? 63.798 5.022 24.133 1.00 55.59 91 SER A C 1
ATOM 764 O O . SER A 1 91 ? 64.167 5.960 24.827 1.00 55.59 91 SER A O 1
ATOM 766 N N . SER A 1 92 ? 63.897 3.759 24.559 1.00 51.66 92 SER A N 1
ATOM 767 C CA . SER A 1 92 ? 64.335 3.386 25.914 1.00 51.66 92 SER A CA 1
ATOM 768 C C . SER A 1 92 ? 65.802 2.937 26.023 1.00 51.66 92 SER A C 1
ATOM 770 O O . SER A 1 92 ? 66.096 2.072 26.839 1.00 51.66 92 SER A O 1
ATOM 772 N N . ASP A 1 93 ? 66.711 3.537 25.248 1.00 47.41 93 ASP A N 1
ATOM 773 C CA . ASP A 1 93 ? 68.170 3.440 25.466 1.00 47.41 93 ASP A CA 1
ATOM 774 C C . ASP A 1 93 ? 68.779 4.830 25.746 1.00 47.41 93 ASP A C 1
ATOM 776 O O . ASP A 1 93 ? 69.647 5.325 25.037 1.00 47.41 93 ASP A O 1
ATOM 780 N N . SER A 1 94 ? 68.238 5.526 26.750 1.00 42.41 94 SER A N 1
ATOM 781 C CA . SER A 1 94 ? 68.910 6.647 27.423 1.00 42.41 94 SER A CA 1
ATOM 782 C C . SER A 1 94 ? 68.260 6.875 28.794 1.00 42.41 94 SER A C 1
ATOM 784 O O . SER A 1 94 ? 67.036 6.885 28.923 1.00 42.41 94 SER A O 1
ATOM 786 N N . SER A 1 95 ? 69.097 6.947 29.822 1.00 43.50 95 SER A N 1
ATOM 787 C CA . SER A 1 95 ? 68.817 6.783 31.253 1.00 43.50 95 SER A CA 1
ATOM 788 C C . SER A 1 95 ? 68.140 7.972 31.958 1.00 43.50 95 SER A C 1
ATOM 790 O O . SER A 1 95 ? 68.498 9.115 31.710 1.00 43.50 95 SER A O 1
ATOM 792 N N . SER A 1 96 ? 67.235 7.616 32.884 1.00 44.66 96 SER A N 1
ATOM 793 C CA . SER A 1 96 ? 66.876 8.169 34.214 1.00 44.66 96 SER A CA 1
ATOM 794 C C . SER A 1 96 ? 66.973 9.675 34.518 1.00 44.66 96 SER A C 1
ATOM 796 O O . SER A 1 96 ? 68.049 10.236 34.357 1.00 44.66 96 SER A O 1
ATOM 798 N N . THR A 1 97 ? 65.911 10.249 35.127 1.00 41.97 97 THR A N 1
ATOM 799 C CA . THR A 1 97 ? 65.906 10.953 36.445 1.00 41.97 97 THR A CA 1
ATOM 800 C C . THR A 1 97 ? 64.653 11.862 36.672 1.00 41.97 97 THR A C 1
ATOM 802 O O . THR A 1 97 ? 64.062 12.407 35.746 1.00 41.97 97 THR A O 1
ATOM 805 N N . GLU A 1 98 ? 64.211 11.854 37.931 1.00 41.19 98 GLU A N 1
ATOM 806 C CA . GLU A 1 98 ? 63.024 12.260 38.717 1.00 41.19 98 GLU A CA 1
ATOM 807 C C . GLU A 1 98 ? 62.381 13.687 38.724 1.00 41.19 98 GLU A C 1
ATOM 809 O O . GLU A 1 98 ? 63.032 14.714 38.594 1.00 41.19 98 GLU A O 1
ATOM 814 N N . SER A 1 99 ? 61.079 13.668 39.098 1.00 39.22 99 SER A N 1
ATOM 815 C CA . SER A 1 99 ? 60.254 14.621 39.895 1.00 39.22 99 SER A CA 1
ATOM 816 C C . SER A 1 99 ? 59.567 15.875 39.296 1.00 39.22 99 SER A C 1
ATOM 818 O O . SER A 1 99 ? 60.182 16.890 39.007 1.00 39.22 99 SER A O 1
ATOM 820 N N . SER A 1 100 ? 58.224 15.798 39.333 1.00 47.88 100 SER A N 1
ATOM 821 C CA . SER A 1 100 ? 57.206 16.828 39.638 1.00 47.88 100 SER A CA 1
ATOM 822 C C . SER A 1 100 ? 57.133 18.129 38.827 1.00 47.88 100 SER A C 1
ATOM 824 O O . SER A 1 100 ? 57.832 19.093 39.124 1.00 47.88 100 SER A O 1
ATOM 826 N N . SER A 1 101 ? 56.127 18.237 37.950 1.00 38.69 101 SER A N 1
ATOM 827 C CA . SER A 1 101 ? 55.368 19.484 37.729 1.00 38.69 101 SER A CA 1
ATOM 828 C C . SER A 1 101 ? 54.015 19.167 37.082 1.00 38.69 101 SER A C 1
ATOM 830 O O . SER A 1 101 ? 53.964 18.645 35.970 1.00 38.69 101 SER A O 1
ATOM 832 N N . GLU A 1 102 ? 52.924 19.489 37.774 1.00 51.81 102 GLU A N 1
ATOM 833 C CA . GLU A 1 102 ? 51.639 19.774 37.135 1.00 51.81 102 GLU A CA 1
ATOM 834 C C . GLU A 1 102 ? 51.860 20.958 36.185 1.00 51.81 102 GLU A C 1
ATOM 836 O O . GLU A 1 102 ? 52.366 22.006 36.595 1.00 51.81 102 GLU A O 1
ATOM 841 N N . SER A 1 103 ? 51.553 20.783 34.905 1.00 40.34 103 SER A N 1
ATOM 842 C CA . SER A 1 103 ? 51.507 21.857 33.912 1.00 40.34 103 SER A CA 1
ATOM 843 C C . SER A 1 103 ? 50.599 21.395 32.782 1.00 40.34 103 SER A C 1
ATOM 845 O O . SER A 1 103 ? 51.036 20.734 31.836 1.00 40.34 103 SER A O 1
ATOM 847 N N . ASP A 1 104 ? 49.315 21.713 32.921 1.00 46.81 104 ASP A N 1
ATOM 848 C CA . ASP A 1 104 ? 48.357 21.706 31.826 1.00 46.81 104 ASP A CA 1
ATOM 849 C C . ASP A 1 104 ? 48.920 22.549 30.678 1.00 46.81 104 ASP A C 1
ATOM 851 O O . ASP A 1 104 ? 49.137 23.753 30.794 1.00 46.81 104 ASP A O 1
ATOM 855 N N . SER A 1 105 ? 49.231 21.885 29.568 1.00 42.12 105 SER A N 1
ATOM 856 C CA . SER A 1 105 ? 49.510 22.556 28.304 1.00 42.12 105 SER A CA 1
ATOM 857 C C . SER A 1 105 ? 48.229 22.530 27.489 1.00 42.12 105 SER A C 1
ATOM 859 O O . SER A 1 105 ? 47.975 21.604 26.712 1.00 42.12 105 SER A O 1
ATOM 861 N N . GLU A 1 106 ? 47.418 23.554 27.730 1.00 43.44 106 GLU A N 1
ATOM 862 C CA . GLU A 1 106 ? 46.345 24.012 26.859 1.00 43.44 106 GLU A CA 1
ATOM 863 C C . GLU A 1 106 ? 46.871 24.044 25.418 1.00 43.44 106 GLU A C 1
ATOM 865 O O . GLU A 1 106 ? 47.832 24.740 25.089 1.00 43.44 106 GLU A O 1
ATOM 870 N N . SER A 1 107 ? 46.293 23.217 24.551 1.00 44.09 107 SER A N 1
ATOM 871 C CA . SER A 1 107 ? 46.570 23.301 23.121 1.00 44.09 107 SER A CA 1
ATOM 872 C C . SER A 1 107 ? 45.634 24.351 22.545 1.00 44.09 107 SER A C 1
ATOM 874 O O . SER A 1 107 ? 44.443 24.093 22.362 1.00 44.09 107 SER A O 1
ATOM 876 N N . GLU A 1 108 ? 46.202 25.529 22.305 1.00 43.31 108 GLU A N 1
ATOM 877 C CA . GLU A 1 108 ? 45.632 26.645 21.557 1.00 43.31 108 GLU A CA 1
ATOM 878 C C . GLU A 1 108 ? 44.764 26.141 20.395 1.00 43.31 108 GLU A C 1
ATOM 880 O O . GLU A 1 108 ? 45.224 25.500 19.446 1.00 43.31 108 GLU A O 1
ATOM 885 N N . SER A 1 109 ? 43.467 26.402 20.514 1.00 48.06 109 SER A N 1
ATOM 886 C CA . SER A 1 109 ? 42.504 26.241 19.437 1.00 48.06 109 SER A CA 1
ATOM 887 C C . SER A 1 109 ? 42.534 27.517 18.606 1.00 48.06 109 SER A C 1
ATOM 889 O O . SER A 1 109 ? 42.021 28.546 19.046 1.00 48.06 109 SER A O 1
ATOM 891 N N . ASP A 1 110 ? 43.111 27.461 17.405 1.00 43.72 110 ASP A N 1
ATOM 892 C CA . ASP A 1 110 ? 43.021 28.565 16.451 1.00 43.72 110 ASP A CA 1
ATOM 893 C C . ASP A 1 110 ? 41.556 28.789 16.055 1.00 43.72 110 ASP A C 1
ATOM 895 O O . ASP A 1 110 ? 40.955 28.083 15.239 1.00 43.72 110 ASP A O 1
ATOM 899 N N . SER A 1 111 ? 40.975 29.807 16.682 1.00 44.88 111 SER A N 1
ATOM 900 C CA . SER A 1 111 ? 39.670 30.361 16.369 1.00 44.88 111 SER A CA 1
ATOM 901 C C . SER A 1 111 ? 39.775 31.210 15.105 1.00 44.88 111 SER A C 1
ATOM 903 O O . SER A 1 111 ? 40.057 32.402 15.156 1.00 44.88 111 SER A O 1
ATOM 905 N N . GLY A 1 112 ? 39.508 30.603 13.953 1.00 39.09 112 GLY A N 1
ATOM 906 C CA . GLY A 1 112 ? 39.221 31.319 12.711 1.00 39.09 112 GLY A CA 1
ATOM 907 C C . GLY A 1 112 ? 37.725 31.586 12.559 1.00 39.09 112 GLY A C 1
ATOM 908 O O . GLY A 1 112 ? 37.087 30.998 11.691 1.00 39.09 112 GLY A O 1
ATOM 909 N N 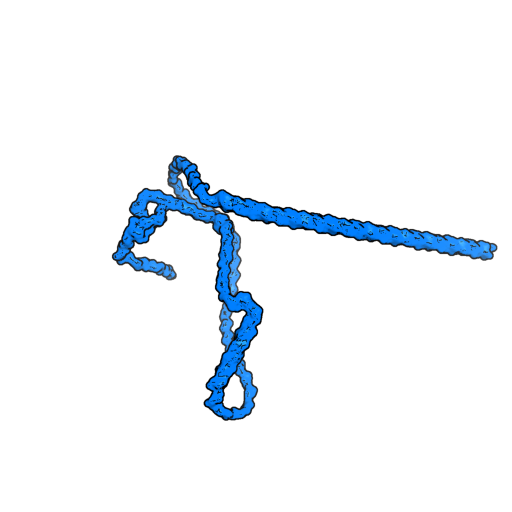. SER A 1 113 ? 37.150 32.442 13.409 1.00 43.97 113 SER A N 1
ATOM 910 C CA . SER A 1 113 ? 35.811 32.992 13.172 1.00 43.97 113 SER A CA 1
ATOM 911 C C . SER A 1 113 ? 35.929 34.131 12.162 1.00 43.97 113 SER A C 1
ATOM 913 O O . SER A 1 113 ? 36.569 35.148 12.420 1.00 43.97 113 SER A O 1
ATOM 915 N N . SER A 1 114 ? 35.338 33.964 10.984 1.00 43.53 114 SER A N 1
ATOM 916 C CA . SER A 1 114 ? 35.117 35.055 10.038 1.00 43.53 114 SER A CA 1
ATOM 917 C C . SER A 1 114 ? 33.656 35.039 9.617 1.00 43.53 114 SER A C 1
ATOM 919 O O . SER A 1 114 ? 33.252 34.320 8.712 1.00 43.53 114 SER A O 1
ATOM 921 N N . THR A 1 115 ? 32.901 35.826 10.382 1.00 49.75 115 THR A N 1
ATOM 922 C CA . THR A 1 115 ? 31.813 36.717 9.961 1.00 49.75 115 THR A CA 1
ATOM 923 C C . THR A 1 115 ? 30.745 36.167 9.018 1.00 49.75 115 THR A C 1
ATOM 925 O O . THR A 1 115 ? 30.939 36.009 7.814 1.00 49.75 115 THR A O 1
ATOM 928 N N . ASP A 1 116 ? 29.567 36.037 9.623 1.00 40.78 116 ASP A N 1
ATOM 929 C CA . ASP A 1 116 ? 28.233 36.072 9.040 1.00 40.78 116 ASP A CA 1
ATOM 930 C C . ASP A 1 116 ? 28.119 37.059 7.864 1.00 40.78 116 ASP A C 1
ATOM 932 O O . ASP A 1 116 ? 28.465 38.239 7.957 1.00 40.78 116 ASP A O 1
ATOM 936 N N . SER A 1 117 ? 27.606 36.571 6.742 1.00 44.25 117 SER A N 1
ATOM 937 C CA . SER A 1 117 ? 26.943 37.400 5.740 1.00 44.25 117 SER A CA 1
ATOM 938 C C . SER A 1 117 ? 25.798 36.586 5.169 1.00 44.25 117 SER A C 1
ATOM 940 O O . SER A 1 117 ? 25.886 35.898 4.154 1.00 44.25 117 SER A O 1
ATOM 942 N N . SER A 1 118 ? 24.722 36.649 5.931 1.00 46.00 118 SER A N 1
ATOM 943 C CA . SER A 1 118 ? 23.357 36.326 5.575 1.00 46.00 118 SER A CA 1
ATOM 944 C C . SER A 1 118 ? 22.966 36.995 4.251 1.00 46.00 118 SER A C 1
ATOM 946 O O . SER A 1 118 ? 22.799 38.209 4.174 1.00 46.00 118 SER A O 1
ATOM 948 N N . ILE A 1 119 ? 22.748 36.190 3.206 1.00 46.16 119 ILE A N 1
ATOM 949 C CA . ILE A 1 119 ? 21.853 36.568 2.109 1.00 46.16 119 ILE A CA 1
ATOM 950 C C . ILE A 1 119 ? 20.800 35.483 1.896 1.00 46.16 119 ILE A C 1
ATOM 952 O O . ILE A 1 119 ? 20.945 34.533 1.129 1.00 46.16 119 ILE A O 1
ATOM 956 N N . SER A 1 120 ? 19.691 35.662 2.604 1.00 44.97 120 SER A N 1
ATOM 957 C CA . SER A 1 120 ? 18.394 35.136 2.202 1.00 44.97 120 SER A CA 1
ATOM 958 C C . SER A 1 120 ? 18.086 35.627 0.793 1.00 44.97 120 SER A C 1
ATOM 960 O O . SER A 1 120 ? 18.048 36.830 0.543 1.00 44.97 120 SER A O 1
ATOM 962 N N . SER A 1 121 ? 17.848 34.717 -0.141 1.00 43.91 121 SER A N 1
ATOM 963 C CA . SER A 1 121 ? 17.205 35.052 -1.412 1.00 43.91 121 SER A CA 1
ATOM 964 C C . SER A 1 121 ? 16.419 33.846 -1.899 1.00 43.91 121 SER A C 1
ATOM 966 O O . SER A 1 121 ? 16.847 33.059 -2.741 1.00 43.91 121 SER A O 1
ATOM 968 N N . SER A 1 122 ? 15.240 33.717 -1.301 1.00 43.78 122 SER A N 1
ATOM 969 C CA . SER A 1 122 ? 14.046 33.158 -1.918 1.00 43.78 122 SER A CA 1
ATOM 970 C C . SER A 1 122 ? 14.003 33.493 -3.409 1.00 43.78 122 SER A C 1
ATOM 972 O O . SER A 1 122 ? 13.796 34.638 -3.796 1.00 43.78 122 SER A O 1
ATOM 974 N N . SER A 1 123 ? 14.185 32.483 -4.257 1.00 37.41 123 SER A N 1
ATOM 975 C CA . SER A 1 123 ? 13.826 32.599 -5.669 1.00 37.41 123 SER A CA 1
ATOM 976 C C . SER A 1 123 ? 12.392 32.128 -5.813 1.00 37.41 123 SER A C 1
ATOM 978 O O . SER A 1 123 ? 12.092 30.946 -5.971 1.00 37.41 123 SER A O 1
ATOM 980 N N . THR A 1 124 ? 11.523 33.109 -5.648 1.00 40.81 124 THR A N 1
ATOM 981 C CA . THR A 1 124 ? 10.101 33.125 -5.928 1.00 40.81 124 THR A CA 1
ATOM 982 C C . THR A 1 124 ? 9.792 32.429 -7.250 1.00 40.81 124 THR A C 1
ATOM 984 O O . THR A 1 124 ? 10.436 32.652 -8.275 1.00 40.81 124 THR A O 1
ATOM 987 N N . TYR A 1 125 ? 8.737 31.624 -7.222 1.00 43.91 125 TYR A N 1
ATOM 988 C CA . TYR A 1 125 ? 7.903 31.361 -8.382 1.00 43.91 125 TYR A CA 1
ATOM 989 C C . TYR A 1 125 ? 7.630 32.687 -9.109 1.00 43.91 125 TYR A C 1
ATOM 991 O O . TYR A 1 125 ? 7.209 33.673 -8.507 1.00 43.91 125 TYR A O 1
ATOM 999 N N . SER A 1 126 ? 7.877 32.730 -10.410 1.00 40.78 126 SER A N 1
ATOM 1000 C CA . SER A 1 126 ? 7.281 33.724 -11.298 1.00 40.78 126 SER A CA 1
ATOM 1001 C C . SER A 1 126 ? 7.217 33.128 -12.690 1.00 40.78 126 SER A C 1
ATOM 1003 O O . SER A 1 126 ? 8.191 33.050 -13.433 1.00 40.78 126 SER A O 1
ATOM 1005 N N . SER A 1 127 ? 6.023 32.628 -12.972 1.00 45.31 127 SER A N 1
ATOM 1006 C CA . SER A 1 127 ? 5.500 32.366 -14.298 1.00 45.31 127 SER A CA 1
ATOM 1007 C C . SER A 1 127 ? 5.449 33.660 -15.123 1.00 45.31 127 SER A C 1
ATOM 1009 O O . SER A 1 127 ? 5.376 34.754 -14.561 1.00 45.31 127 SER A O 1
ATOM 1011 N N . SER A 1 128 ? 5.271 33.482 -16.438 1.00 39.31 128 SER A N 1
ATOM 1012 C CA . SER A 1 128 ? 4.834 34.466 -17.453 1.00 39.31 128 SER A CA 1
ATOM 1013 C C . SER A 1 128 ? 5.948 35.299 -18.097 1.00 39.31 128 SER A C 1
ATOM 1015 O O . SER A 1 128 ? 6.864 35.732 -17.420 1.00 39.31 128 SER A O 1
ATOM 1017 N N . SER A 1 129 ? 5.913 35.706 -19.363 1.00 43.19 129 SER A N 1
ATOM 1018 C CA . SER A 1 129 ? 5.237 35.302 -20.605 1.00 43.19 129 SER A CA 1
ATOM 1019 C C . SER A 1 129 ? 5.774 36.261 -21.686 1.00 43.19 129 SER A C 1
ATOM 1021 O O . SER A 1 129 ? 6.103 37.404 -21.384 1.00 43.19 129 SER A O 1
ATOM 1023 N N . SER A 1 130 ? 5.751 35.810 -22.942 1.00 43.03 130 SER A N 1
ATOM 1024 C CA . SER A 1 130 ? 5.654 36.634 -24.164 1.00 43.03 130 SER A CA 1
ATOM 1025 C C . SER A 1 130 ? 6.885 37.405 -24.672 1.00 43.03 130 SER A C 1
ATOM 1027 O O . SER A 1 130 ? 7.278 38.444 -24.157 1.00 43.03 130 SER A O 1
ATOM 1029 N N . GLY A 1 131 ? 7.384 36.959 -25.829 1.00 35.31 131 GLY A N 1
ATOM 1030 C CA . GLY A 1 131 ? 8.296 37.705 -26.697 1.00 35.31 131 GLY A CA 1
ATOM 1031 C C . GLY A 1 131 ? 8.222 37.173 -28.127 1.00 35.31 131 GLY A C 1
ATOM 1032 O O . GLY A 1 131 ? 8.994 36.308 -28.524 1.00 35.31 131 GLY A O 1
ATOM 1033 N N . ASN A 1 132 ? 7.225 37.651 -28.868 1.00 44.97 132 ASN A N 1
ATOM 1034 C CA . ASN A 1 132 ? 6.923 37.317 -30.255 1.00 44.97 132 ASN A CA 1
ATOM 1035 C C . ASN A 1 132 ? 8.122 37.570 -31.190 1.00 44.97 132 ASN A C 1
ATOM 1037 O O . ASN A 1 132 ? 8.732 38.636 -31.158 1.00 44.97 132 ASN A O 1
ATOM 1041 N N . SER A 1 133 ? 8.425 36.624 -32.078 1.00 40.19 133 SER A N 1
ATOM 1042 C CA . SER A 1 133 ? 9.268 36.867 -33.254 1.00 40.19 133 SER A CA 1
ATOM 1043 C C . SER A 1 133 ? 8.810 35.976 -34.398 1.00 40.19 133 SER A C 1
ATOM 1045 O O . SER A 1 133 ? 9.209 34.823 -34.542 1.00 40.19 133 SER A O 1
ATOM 1047 N N . SER A 1 134 ? 7.924 36.554 -35.197 1.00 48.53 134 SER A N 1
ATOM 1048 C CA . SER A 1 134 ? 7.418 36.063 -36.468 1.00 48.53 134 SER A CA 1
ATOM 1049 C C . SER A 1 134 ? 8.573 35.723 -37.412 1.00 48.53 134 SER A C 1
ATOM 1051 O O . SER A 1 134 ? 9.348 36.605 -37.782 1.00 48.53 134 SER A O 1
ATOM 1053 N N . ARG A 1 135 ? 8.665 34.466 -37.855 1.00 43.91 135 ARG A N 1
ATOM 1054 C CA . ARG A 1 135 ? 9.390 34.097 -39.079 1.00 43.91 135 ARG A CA 1
ATOM 1055 C C . ARG A 1 135 ? 8.583 33.064 -39.850 1.00 43.91 135 ARG A C 1
ATOM 1057 O O . ARG A 1 135 ? 8.579 31.879 -39.536 1.00 43.91 135 ARG A O 1
ATOM 1064 N N . SER A 1 136 ? 7.863 33.574 -40.837 1.00 48.62 136 SER A N 1
ATOM 1065 C CA . SER A 1 136 ? 7.174 32.812 -41.866 1.00 48.62 136 SER A CA 1
ATOM 1066 C C . SER A 1 136 ? 8.195 32.182 -42.811 1.00 48.62 136 SER A C 1
ATOM 1068 O O . SER A 1 136 ? 8.937 32.911 -43.466 1.00 48.62 136 SER A O 1
ATOM 1070 N N . SER A 1 137 ? 8.190 30.854 -42.934 1.00 45.03 137 SER A N 1
ATOM 1071 C CA . SER A 1 137 ? 8.661 30.171 -44.145 1.00 45.03 137 SER A CA 1
ATOM 1072 C C . SER A 1 137 ? 8.179 28.715 -44.206 1.00 45.03 137 SER A C 1
ATOM 1074 O O . SER A 1 137 ? 8.707 27.816 -43.564 1.00 45.03 137 SER A O 1
ATOM 1076 N N . SER A 1 138 ? 7.139 28.539 -45.024 1.00 44.84 138 SER A N 1
ATOM 1077 C CA . SER A 1 138 ? 6.945 27.440 -45.979 1.00 44.84 138 SER A CA 1
ATOM 1078 C C . SER A 1 138 ? 6.876 26.002 -45.450 1.00 44.84 138 SER A C 1
ATOM 1080 O O . SER A 1 138 ? 7.863 25.280 -45.343 1.00 44.84 138 SER A O 1
ATOM 1082 N N . ARG A 1 139 ? 5.630 25.551 -45.261 1.00 48.78 139 ARG A N 1
ATOM 1083 C CA . ARG A 1 139 ? 5.231 24.141 -45.211 1.00 48.78 139 ARG A CA 1
ATOM 1084 C C . ARG A 1 139 ? 5.614 23.436 -46.516 1.00 48.78 139 ARG A C 1
ATOM 1086 O O . ARG A 1 139 ? 5.122 23.807 -47.575 1.00 48.78 139 ARG A O 1
ATOM 1093 N N . SER A 1 140 ? 6.415 22.380 -46.424 1.00 43.19 140 SER A N 1
ATOM 1094 C CA . SER A 1 140 ? 6.435 21.300 -47.414 1.00 43.19 140 SER A CA 1
ATOM 1095 C C . SER A 1 140 ? 6.003 20.025 -46.702 1.00 43.19 140 SER A C 1
ATOM 1097 O O . SER A 1 140 ? 6.726 19.478 -45.873 1.00 43.19 140 SER A O 1
ATOM 1099 N N . SER A 1 141 ? 4.760 19.619 -46.955 1.00 50.84 141 SER A N 1
ATOM 1100 C CA . SER A 1 141 ? 4.179 18.378 -46.455 1.00 50.84 141 SER A CA 1
ATOM 1101 C C . SER A 1 141 ? 4.627 17.221 -47.337 1.00 50.84 141 SER A C 1
ATOM 1103 O O . SER A 1 141 ? 3.989 16.929 -48.343 1.00 50.84 141 SER A O 1
ATOM 1105 N N . SER A 1 142 ? 5.685 16.532 -46.925 1.00 42.16 142 SER A N 1
ATOM 1106 C CA . SER A 1 142 ? 6.008 15.204 -47.443 1.00 42.16 142 SER A CA 1
ATOM 1107 C C . SER A 1 142 ? 5.529 14.176 -46.424 1.00 42.16 142 SER A C 1
ATOM 1109 O O . SER A 1 142 ? 6.149 13.978 -45.382 1.00 42.16 142 SER A O 1
ATOM 1111 N N . ARG A 1 143 ? 4.372 13.563 -46.701 1.00 55.84 143 ARG A N 1
ATOM 1112 C CA . ARG A 1 143 ? 3.928 12.338 -46.028 1.00 55.84 143 ARG A CA 1
ATOM 1113 C C . ARG A 1 143 ? 4.936 11.245 -46.390 1.00 55.84 143 ARG A C 1
ATOM 1115 O O . ARG A 1 143 ? 4.960 10.815 -47.537 1.00 55.84 143 ARG A O 1
ATOM 1122 N N . MET A 1 144 ? 5.778 10.840 -45.443 1.00 37.03 144 MET A N 1
ATOM 1123 C CA . MET A 1 144 ? 6.613 9.646 -45.578 1.00 37.03 144 MET A CA 1
ATOM 1124 C C . MET A 1 144 ? 6.151 8.612 -44.560 1.00 37.03 144 MET A C 1
ATOM 1126 O O . MET A 1 144 ? 5.933 8.910 -43.386 1.00 37.03 144 MET A O 1
ATOM 1130 N N . SER A 1 145 ? 5.919 7.430 -45.106 1.00 43.56 145 SER A N 1
ATOM 1131 C CA . SER A 1 145 ? 5.380 6.218 -44.521 1.00 43.56 145 SER A CA 1
ATOM 1132 C C . SER A 1 145 ? 6.056 5.843 -43.204 1.00 43.56 145 SER A C 1
ATOM 1134 O O . SER A 1 145 ? 7.274 5.927 -43.068 1.00 43.56 145 SER A O 1
ATOM 1136 N N . VAL A 1 146 ? 5.248 5.407 -42.238 1.00 43.09 146 VAL A N 1
ATOM 1137 C CA . VAL A 1 146 ? 5.725 4.754 -41.018 1.00 43.09 146 VAL A CA 1
ATOM 1138 C C . VAL A 1 146 ? 6.225 3.370 -41.425 1.00 43.09 146 VAL A C 1
ATOM 1140 O O . VAL A 1 146 ? 5.436 2.437 -41.541 1.00 43.09 146 VAL A O 1
ATOM 1143 N N . GLU A 1 147 ? 7.520 3.242 -41.699 1.00 44.84 147 GLU A N 1
ATOM 1144 C CA . GLU A 1 147 ? 8.165 1.933 -41.745 1.00 44.84 147 GLU A CA 1
ATOM 1145 C C . GLU A 1 147 ? 8.411 1.478 -40.307 1.00 44.84 147 GLU A C 1
ATOM 1147 O O . GLU A 1 147 ? 9.233 2.023 -39.568 1.00 44.84 147 GLU A O 1
ATOM 1152 N N . VAL A 1 148 ? 7.602 0.504 -39.904 1.00 41.66 148 VAL A N 1
ATOM 1153 C CA . VAL A 1 148 ? 7.767 -0.288 -38.691 1.00 41.66 148 VAL A CA 1
ATOM 1154 C C . VAL A 1 148 ? 9.028 -1.130 -38.875 1.00 41.66 148 VAL A C 1
ATOM 1156 O O . VAL A 1 148 ? 9.038 -2.063 -39.674 1.00 41.66 148 VAL A O 1
ATOM 1159 N N . CYS A 1 149 ? 10.100 -0.809 -38.151 1.00 38.44 149 CYS A N 1
ATOM 1160 C CA . CYS A 1 149 ? 11.210 -1.742 -38.001 1.00 38.44 149 CYS A CA 1
ATOM 1161 C C . CYS A 1 149 ? 10.740 -2.893 -37.108 1.00 38.44 149 CYS A C 1
ATOM 1163 O O . CYS A 1 149 ? 10.411 -2.673 -35.944 1.00 38.44 149 CYS A O 1
ATOM 1165 N N . GLN A 1 150 ? 10.687 -4.094 -37.678 1.00 43.53 150 GLN A N 1
ATOM 1166 C CA . GLN A 1 150 ? 10.442 -5.347 -36.972 1.00 43.53 150 GLN A CA 1
ATOM 1167 C C . GLN A 1 150 ? 11.518 -5.562 -35.895 1.00 43.53 150 GLN A C 1
ATOM 1169 O O . GLN A 1 150 ? 12.695 -5.746 -36.209 1.00 43.53 150 GLN A O 1
ATOM 1174 N N . GLU A 1 151 ? 11.102 -5.518 -34.629 1.00 46.72 151 GLU A N 1
ATOM 1175 C CA . GLU A 1 151 ? 11.784 -6.190 -33.523 1.00 46.72 151 GLU A CA 1
ATOM 1176 C C . GLU A 1 151 ? 11.365 -7.660 -33.587 1.00 46.72 151 GLU A C 1
ATOM 1178 O O . GLU A 1 151 ? 10.293 -8.030 -33.129 1.00 46.72 151 GLU A O 1
ATOM 1183 N N . GLU A 1 152 ? 12.175 -8.494 -34.227 1.00 59.38 152 GLU A N 1
ATOM 1184 C CA . GLU A 1 152 ? 12.018 -9.945 -34.165 1.00 59.38 152 GLU A CA 1
ATOM 1185 C C . GLU A 1 152 ? 13.346 -10.509 -33.670 1.00 59.38 152 GLU A C 1
ATOM 1187 O O . GLU A 1 152 ? 14.373 -10.368 -34.341 1.00 59.38 152 GLU A O 1
ATOM 1192 N N . GLY A 1 153 ? 13.338 -11.127 -32.485 1.00 53.22 153 GLY A N 1
ATOM 1193 C CA . GLY A 1 153 ? 14.396 -12.080 -32.150 1.00 53.22 153 GLY A CA 1
ATOM 1194 C C . GLY A 1 153 ? 14.852 -12.238 -30.702 1.00 53.22 153 GLY A C 1
ATOM 1195 O O . GLY A 1 153 ? 15.838 -12.945 -30.517 1.00 53.22 153 GLY A O 1
ATOM 1196 N N . ILE A 1 154 ? 14.218 -11.642 -29.680 1.00 53.62 154 ILE A N 1
ATOM 1197 C CA . ILE A 1 154 ? 14.541 -12.003 -28.273 1.00 53.62 154 ILE A CA 1
ATOM 1198 C C . ILE A 1 154 ? 13.345 -11.989 -27.301 1.00 53.62 154 ILE A C 1
ATOM 1200 O O . ILE A 1 154 ? 13.506 -12.275 -26.114 1.00 53.62 154 ILE A O 1
ATOM 1204 N N . ASP A 1 155 ? 12.135 -11.688 -27.774 1.00 55.94 155 ASP A N 1
ATOM 1205 C CA . ASP A 1 155 ? 11.020 -11.382 -26.873 1.00 55.94 155 ASP A CA 1
ATOM 1206 C C . ASP A 1 155 ? 10.262 -12.613 -26.359 1.00 55.94 155 ASP A C 1
ATOM 1208 O O . ASP A 1 155 ? 9.624 -12.527 -25.316 1.00 55.94 155 ASP A O 1
ATOM 1212 N N . THR A 1 156 ? 10.355 -13.778 -27.003 1.00 58.81 156 THR A N 1
ATOM 1213 C CA . THR A 1 156 ? 9.525 -14.943 -26.640 1.00 58.81 156 THR A CA 1
ATOM 1214 C C . THR A 1 156 ? 10.022 -15.700 -25.402 1.00 58.81 156 THR A C 1
ATOM 1216 O O . THR A 1 156 ? 9.209 -16.101 -24.570 1.00 58.81 156 THR A O 1
ATOM 1219 N N . GLU A 1 157 ? 11.338 -15.847 -25.211 1.00 57.50 157 GLU A N 1
ATOM 1220 C CA . GLU A 1 157 ? 11.897 -16.522 -24.024 1.00 57.50 157 GLU A CA 1
ATOM 1221 C C . GLU A 1 157 ? 11.851 -15.639 -22.770 1.00 57.50 157 GLU A C 1
ATOM 1223 O O . GLU A 1 157 ? 11.529 -16.114 -21.680 1.00 57.50 157 GLU A O 1
ATOM 1228 N N . ILE A 1 158 ? 12.097 -14.331 -22.916 1.00 56.84 158 ILE A N 1
ATOM 1229 C CA . ILE A 1 158 ? 11.970 -13.377 -21.806 1.00 56.84 158 ILE A CA 1
ATOM 1230 C C . ILE A 1 158 ? 10.493 -13.214 -21.416 1.00 56.84 158 ILE A C 1
ATOM 1232 O O . ILE A 1 158 ? 10.190 -13.141 -20.226 1.00 56.84 158 ILE A O 1
ATOM 1236 N N . GLN A 1 159 ? 9.557 -13.226 -22.376 1.00 54.41 159 GLN A N 1
ATOM 1237 C CA . GLN A 1 159 ? 8.123 -13.224 -22.068 1.00 54.41 159 GLN A CA 1
ATOM 1238 C C . GLN A 1 159 ? 7.688 -14.486 -21.312 1.00 54.41 159 GLN A C 1
ATOM 1240 O O . GLN A 1 159 ? 6.930 -14.360 -20.355 1.00 54.41 159 GLN A O 1
ATOM 1245 N N . ALA A 1 160 ? 8.191 -15.677 -21.655 1.00 57.88 160 ALA A N 1
ATOM 1246 C CA . ALA A 1 160 ? 7.848 -16.909 -20.938 1.00 57.88 160 ALA A CA 1
ATOM 1247 C C . ALA A 1 160 ? 8.346 -16.909 -19.478 1.00 57.88 160 ALA A C 1
ATOM 1249 O O . ALA A 1 160 ? 7.576 -17.217 -18.569 1.00 57.88 160 ALA A O 1
ATOM 1250 N N . ILE A 1 161 ? 9.591 -16.482 -19.227 1.00 58.78 161 ILE A N 1
ATOM 1251 C CA . ILE A 1 161 ? 10.159 -16.407 -17.866 1.00 58.78 161 ILE A CA 1
ATOM 1252 C C . ILE A 1 161 ? 9.452 -15.329 -17.027 1.00 58.78 161 ILE A C 1
ATOM 1254 O O . ILE A 1 161 ? 9.142 -15.558 -15.861 1.00 58.78 161 ILE A O 1
ATOM 1258 N N . VAL A 1 162 ? 9.136 -14.165 -17.607 1.00 60.00 162 VAL A N 1
ATOM 1259 C CA . VAL A 1 162 ? 8.409 -13.091 -16.901 1.00 60.00 162 VAL A CA 1
ATOM 1260 C C . VAL A 1 162 ? 6.964 -13.498 -16.577 1.00 60.00 162 VAL A C 1
ATOM 1262 O O . VAL A 1 162 ? 6.430 -13.074 -15.551 1.00 60.00 162 VAL A O 1
ATOM 1265 N N . VAL A 1 163 ? 6.334 -14.339 -17.402 1.00 64.12 163 VAL A N 1
ATOM 1266 C CA . VAL A 1 163 ? 4.989 -14.876 -17.138 1.00 64.12 163 VAL A CA 1
ATOM 1267 C C . VAL A 1 163 ? 5.016 -15.941 -16.038 1.00 64.12 163 VAL A C 1
ATOM 1269 O O . VAL A 1 163 ? 4.179 -15.888 -15.137 1.00 64.12 163 VAL A O 1
ATOM 1272 N N . GLU A 1 164 ? 5.982 -16.862 -16.052 1.00 67.31 164 GLU A N 1
ATOM 1273 C CA . GLU A 1 164 ? 6.143 -17.890 -15.009 1.00 67.31 164 GLU A CA 1
ATOM 1274 C C . GLU A 1 164 ? 6.442 -17.267 -13.634 1.00 67.31 164 GLU A C 1
ATOM 1276 O O . GLU A 1 164 ? 5.719 -17.514 -12.665 1.00 67.31 164 GLU A O 1
ATOM 1281 N N . GLU A 1 165 ? 7.433 -16.375 -13.557 1.00 76.38 165 GLU A N 1
ATOM 1282 C CA . GLU A 1 165 ? 7.782 -15.651 -12.326 1.00 76.38 165 GLU A CA 1
ATOM 1283 C C . GLU A 1 165 ? 6.631 -14.738 -11.863 1.00 76.38 165 GLU A C 1
ATOM 1285 O O . GLU A 1 165 ? 6.317 -14.653 -10.672 1.00 76.38 165 GLU A O 1
ATOM 1290 N N . GLY A 1 166 ? 5.924 -14.101 -12.803 1.00 77.69 166 GLY A N 1
ATOM 1291 C CA . GLY A 1 166 ? 4.749 -13.280 -12.512 1.00 77.69 166 GLY A CA 1
ATOM 1292 C C . GLY A 1 166 ? 3.600 -14.076 -11.884 1.00 77.69 166 GLY A C 1
ATOM 1293 O O . GLY A 1 166 ? 2.966 -13.607 -10.936 1.00 77.69 166 GLY A O 1
ATOM 1294 N N . LEU A 1 167 ? 3.349 -15.301 -12.352 1.00 84.00 167 LEU A N 1
ATOM 1295 C CA . LEU A 1 167 ? 2.319 -16.183 -11.794 1.00 84.00 167 LEU A CA 1
ATOM 1296 C C . LEU A 1 167 ? 2.687 -16.705 -10.402 1.00 84.00 167 LEU A C 1
ATOM 1298 O O . LEU A 1 167 ? 1.799 -16.847 -9.558 1.00 84.00 167 LEU A O 1
ATOM 1302 N N . VAL A 1 168 ? 3.970 -16.955 -10.127 1.00 89.19 168 VAL A N 1
ATOM 1303 C CA . VAL A 1 168 ? 4.443 -17.319 -8.780 1.00 89.19 168 VAL A CA 1
ATOM 1304 C C . VAL A 1 168 ? 4.202 -16.169 -7.804 1.00 89.19 168 VAL A C 1
ATOM 1306 O O . VAL A 1 168 ? 3.611 -16.382 -6.743 1.00 89.19 168 VAL A O 1
ATOM 1309 N N . VAL A 1 169 ? 4.555 -14.938 -8.181 1.00 90.12 169 VAL A N 1
ATOM 1310 C CA . VAL A 1 169 ? 4.307 -13.745 -7.357 1.00 90.12 169 VAL A CA 1
ATOM 1311 C C . VAL A 1 169 ? 2.809 -13.532 -7.126 1.00 90.12 169 VAL A C 1
ATOM 1313 O O . VAL A 1 169 ? 2.393 -13.307 -5.990 1.00 90.12 169 VAL A O 1
ATOM 1316 N N . LEU A 1 170 ? 1.972 -13.680 -8.156 1.00 89.94 170 LEU A N 1
ATOM 1317 C CA . LEU A 1 170 ? 0.516 -13.579 -8.014 1.00 89.94 170 LEU A CA 1
ATOM 1318 C C . LEU A 1 170 ? -0.062 -14.665 -7.100 1.00 89.94 170 LEU A C 1
ATOM 1320 O O . LEU A 1 170 ? -0.930 -14.368 -6.282 1.00 89.94 170 LEU A O 1
ATOM 1324 N N . ARG A 1 171 ? 0.427 -15.909 -7.175 1.00 92.62 171 ARG A N 1
ATOM 1325 C CA . ARG A 1 171 ? 0.010 -16.988 -6.262 1.00 92.62 171 ARG A CA 1
ATOM 1326 C C . ARG A 1 171 ? 0.397 -16.694 -4.817 1.00 92.62 171 ARG A C 1
ATOM 1328 O O . ARG A 1 171 ? -0.421 -16.928 -3.933 1.00 92.62 171 ARG A O 1
ATOM 1335 N N . ILE A 1 172 ? 1.593 -16.153 -4.581 1.00 93.88 172 ILE A N 1
ATOM 1336 C CA . ILE A 1 172 ? 2.036 -15.734 -3.244 1.00 93.88 172 ILE A CA 1
ATOM 1337 C C . ILE A 1 172 ? 1.140 -14.607 -2.724 1.00 93.88 172 ILE A C 1
ATOM 1339 O O . ILE A 1 172 ? 0.653 -14.707 -1.605 1.00 93.88 172 ILE A O 1
ATOM 1343 N N . ILE A 1 173 ? 0.854 -13.587 -3.538 1.00 95.25 173 ILE A N 1
ATOM 1344 C CA . ILE A 1 173 ? -0.036 -12.478 -3.159 1.00 95.25 173 ILE A CA 1
ATOM 1345 C C . ILE A 1 173 ? -1.448 -12.988 -2.845 1.00 95.25 173 ILE A C 1
ATOM 1347 O O . ILE A 1 173 ? -2.036 -12.618 -1.836 1.00 95.25 173 ILE A O 1
ATOM 1351 N N . VAL A 1 174 ? -2.009 -13.870 -3.672 1.00 96.44 174 VAL A N 1
ATOM 1352 C CA . VAL A 1 174 ? -3.337 -14.444 -3.410 1.00 96.44 174 VAL A CA 1
ATOM 1353 C C . VAL A 1 174 ? -3.323 -15.306 -2.145 1.00 96.44 174 VAL A C 1
ATOM 1355 O O . VAL A 1 174 ? -4.290 -15.283 -1.387 1.00 96.44 174 VAL A O 1
ATOM 1358 N N . ALA A 1 175 ? -2.246 -16.049 -1.882 1.00 95.75 175 ALA A N 1
ATOM 1359 C CA . ALA A 1 175 ? -2.104 -16.831 -0.659 1.00 95.75 175 ALA A CA 1
ATOM 1360 C C . ALA A 1 175 ? -2.010 -15.934 0.585 1.00 95.75 175 ALA A C 1
ATOM 1362 O O . ALA A 1 175 ? -2.705 -16.194 1.564 1.00 95.75 175 ALA A O 1
ATOM 1363 N N . THR A 1 176 ? -1.222 -14.856 0.543 1.00 94.38 176 THR A N 1
ATOM 1364 C CA . THR A 1 176 ? -1.113 -13.914 1.665 1.00 94.38 176 THR A CA 1
ATOM 1365 C C . THR A 1 176 ? -2.419 -13.165 1.903 1.00 94.38 176 THR A C 1
ATOM 1367 O O . THR A 1 176 ? -2.824 -13.029 3.054 1.00 94.38 176 THR A O 1
ATOM 1370 N N . LEU A 1 177 ? -3.133 -12.760 0.847 1.00 96.31 177 LEU A N 1
ATOM 1371 C CA . LEU A 1 177 ? -4.458 -12.144 0.967 1.00 96.31 177 LEU A CA 1
ATOM 1372 C C . LEU A 1 177 ? -5.492 -13.111 1.555 1.00 96.31 177 LEU A C 1
ATOM 1374 O O . LEU A 1 177 ? -6.266 -12.719 2.422 1.00 96.31 177 LEU A O 1
ATOM 1378 N N . LYS A 1 178 ? -5.488 -14.386 1.148 1.00 96.88 178 LYS A N 1
ATOM 1379 C CA . LYS A 1 178 ? -6.368 -15.406 1.745 1.00 96.88 178 LYS A CA 1
ATOM 1380 C C . LYS A 1 178 ? -6.093 -15.605 3.232 1.00 96.88 178 LYS A C 1
ATOM 1382 O O . LYS A 1 178 ? -7.036 -15.722 4.006 1.00 96.88 178 LYS A O 1
ATOM 1387 N N . VAL A 1 179 ? -4.819 -15.638 3.627 1.00 95.69 179 VAL A N 1
ATOM 1388 C CA . VAL A 1 179 ? -4.436 -15.731 5.042 1.00 95.69 179 VAL A CA 1
ATOM 1389 C C . VAL A 1 179 ? -4.883 -14.483 5.804 1.00 95.69 179 VAL A C 1
ATOM 1391 O O . VAL A 1 179 ? -5.446 -14.625 6.881 1.00 95.69 179 VAL A O 1
ATOM 1394 N N . ALA A 1 180 ? -4.707 -13.284 5.242 1.00 94.62 180 ALA A N 1
ATOM 1395 C CA . ALA A 1 180 ? -5.149 -12.040 5.872 1.00 94.62 180 ALA A CA 1
ATOM 1396 C C . ALA A 1 180 ? -6.667 -12.028 6.131 1.00 94.62 180 ALA A C 1
ATOM 1398 O O . ALA A 1 180 ? -7.085 -11.800 7.262 1.00 94.62 180 ALA A O 1
ATOM 1399 N N . VAL A 1 181 ? -7.476 -12.383 5.126 1.00 96.12 181 VAL A N 1
ATOM 1400 C CA . VAL A 1 181 ? -8.942 -12.469 5.267 1.00 96.12 181 VAL A CA 1
ATOM 1401 C C . VAL A 1 181 ? -9.349 -13.527 6.299 1.00 96.12 181 VAL A C 1
ATOM 1403 O O . VAL A 1 181 ? -10.271 -13.309 7.079 1.00 96.12 181 VAL A O 1
ATOM 1406 N N . ALA A 1 182 ? -8.656 -14.670 6.349 1.00 92.69 182 ALA A N 1
ATOM 1407 C CA . ALA A 1 182 ? -8.930 -15.694 7.357 1.00 92.69 182 ALA A CA 1
ATOM 1408 C C . ALA A 1 182 ? -8.609 -15.211 8.783 1.00 92.69 182 ALA A C 1
ATOM 1410 O O . ALA A 1 182 ? -9.351 -15.521 9.711 1.00 92.69 182 ALA A O 1
ATOM 1411 N N . VAL A 1 183 ? -7.530 -14.443 8.963 1.00 94.75 183 VAL A N 1
ATOM 1412 C CA . VAL A 1 183 ? -7.164 -13.863 10.265 1.00 94.75 183 VAL A CA 1
ATOM 1413 C C . VAL A 1 183 ? -8.187 -12.817 10.710 1.00 94.75 183 VAL A C 1
ATOM 1415 O O . VAL A 1 183 ? -8.591 -12.839 11.871 1.00 94.75 183 VAL A O 1
ATOM 1418 N N . GLU A 1 184 ? -8.653 -11.953 9.807 1.00 93.88 184 GLU A N 1
ATOM 1419 C CA . GLU A 1 184 ? -9.722 -10.988 10.103 1.00 93.88 184 GLU A CA 1
ATOM 1420 C C . GLU A 1 184 ? -11.022 -11.695 10.514 1.00 93.88 184 GLU A C 1
ATOM 1422 O O . GLU A 1 184 ? -11.592 -11.364 11.551 1.00 93.88 184 GLU A O 1
ATOM 1427 N N . ALA A 1 185 ? -11.431 -12.743 9.791 1.00 92.00 185 ALA A N 1
ATOM 1428 C CA . ALA A 1 185 ? -12.631 -13.511 10.128 1.00 92.00 185 ALA A CA 1
ATOM 1429 C C . ALA A 1 185 ? -12.532 -14.204 11.503 1.00 92.00 185 ALA A C 1
ATOM 1431 O O . ALA A 1 185 ? -13.510 -14.268 12.253 1.00 92.00 185 ALA A O 1
ATOM 1432 N N . LEU A 1 186 ? -11.348 -14.714 11.864 1.00 91.50 186 LEU A N 1
ATOM 1433 C CA . LEU A 1 186 ? -11.120 -15.287 13.192 1.00 91.50 186 LEU A CA 1
ATOM 1434 C C . LEU A 1 186 ? -11.203 -14.216 14.285 1.00 91.50 186 LEU A C 1
ATOM 1436 O O . LEU A 1 186 ? -11.847 -14.459 15.308 1.00 91.50 186 LEU A O 1
ATOM 1440 N N . ALA A 1 187 ? -10.631 -13.032 14.055 1.00 94.00 187 ALA A N 1
ATOM 1441 C CA . ALA A 1 187 ? -10.712 -11.914 14.991 1.00 94.00 187 ALA A CA 1
ATOM 1442 C C . ALA A 1 187 ? -12.163 -11.450 15.203 1.00 94.00 187 ALA A C 1
ATOM 1444 O O . ALA A 1 187 ? -12.589 -11.286 16.345 1.00 94.00 187 ALA A O 1
ATOM 1445 N N . GLU A 1 188 ? -12.953 -11.316 14.135 1.00 92.69 188 GLU A N 1
ATOM 1446 C CA . GLU A 1 188 ? -14.381 -10.976 14.224 1.00 92.69 188 GLU A CA 1
ATOM 1447 C C . GLU A 1 188 ? -15.178 -12.028 15.008 1.00 92.69 188 GLU A C 1
ATOM 1449 O O . GLU A 1 188 ? -16.042 -11.680 15.819 1.00 92.69 188 GLU A O 1
ATOM 1454 N N . SER A 1 189 ? -14.859 -13.315 14.829 1.00 90.50 189 SER A N 1
ATOM 1455 C CA . SER A 1 189 ? -15.508 -14.399 15.574 1.00 90.50 189 SER A CA 1
ATOM 1456 C C . SER A 1 189 ? -15.185 -14.367 17.073 1.00 90.50 189 SER A C 1
ATOM 1458 O O . SER A 1 189 ? -16.055 -14.646 17.898 1.00 90.50 189 SER A O 1
ATOM 1460 N N . GLU A 1 190 ? -13.956 -13.999 17.448 1.00 94.56 190 GLU A N 1
ATOM 1461 C CA . GLU A 1 190 ? -13.540 -13.900 18.850 1.00 94.56 190 GLU A CA 1
ATOM 1462 C C . GLU A 1 190 ? -14.119 -12.652 19.523 1.00 94.56 190 GLU A C 1
ATOM 1464 O O . GLU A 1 190 ? -14.604 -12.727 20.653 1.00 94.56 190 GLU A O 1
ATOM 1469 N N . ILE A 1 191 ? -14.157 -11.524 18.807 1.00 94.31 191 ILE A N 1
ATOM 1470 C CA . ILE A 1 191 ? -14.823 -10.298 19.262 1.00 94.31 191 ILE A CA 1
ATOM 1471 C C . ILE A 1 191 ? -16.315 -10.560 19.496 1.00 94.31 191 ILE A C 1
ATOM 1473 O O . ILE A 1 191 ? -16.841 -10.167 20.534 1.00 94.31 191 ILE A O 1
ATOM 1477 N N . SER A 1 192 ? -16.983 -11.270 18.583 1.00 93.94 192 SER A N 1
ATOM 1478 C CA . SER A 1 192 ? -18.412 -11.588 18.715 1.00 93.94 192 SER A CA 1
ATOM 1479 C C . SER A 1 192 ? -18.706 -12.416 19.970 1.00 93.94 192 SER A C 1
ATOM 1481 O O . SER A 1 192 ? -19.640 -12.098 20.700 1.00 93.94 192 SER A O 1
ATOM 1483 N N . LYS A 1 193 ? -17.865 -13.415 20.279 1.00 96.00 193 LYS A N 1
ATOM 1484 C CA . LYS A 1 193 ? -17.991 -14.217 21.510 1.00 96.00 193 LYS A CA 1
ATOM 1485 C C . LYS A 1 193 ? -17.805 -13.381 22.774 1.00 96.00 193 LYS A C 1
ATOM 1487 O O . LYS A 1 193 ? -18.586 -13.521 23.706 1.00 96.00 193 LYS A O 1
ATOM 1492 N N . ARG A 1 194 ? -16.809 -12.487 22.797 1.00 95.44 194 ARG A N 1
ATOM 1493 C CA . ARG A 1 194 ? -16.584 -11.584 23.940 1.00 95.44 194 ARG A CA 1
ATOM 1494 C C . ARG A 1 194 ? -17.742 -10.610 24.148 1.00 95.44 194 ARG A C 1
ATOM 1496 O O . ARG A 1 194 ? -18.074 -10.303 25.283 1.00 95.44 194 ARG A O 1
ATOM 1503 N N . ILE A 1 195 ? -18.356 -10.119 23.070 1.00 95.94 195 ILE A N 1
ATOM 1504 C CA . ILE A 1 195 ? -19.542 -9.254 23.164 1.00 95.94 195 ILE A CA 1
ATOM 1505 C C . ILE A 1 195 ? -20.724 -10.025 23.757 1.00 95.94 195 ILE A C 1
ATOM 1507 O O . ILE A 1 195 ? -21.439 -9.487 24.597 1.00 95.94 195 ILE A O 1
ATOM 1511 N N . GLU A 1 196 ? -20.934 -11.272 23.334 1.00 96.31 196 GLU A N 1
ATOM 1512 C CA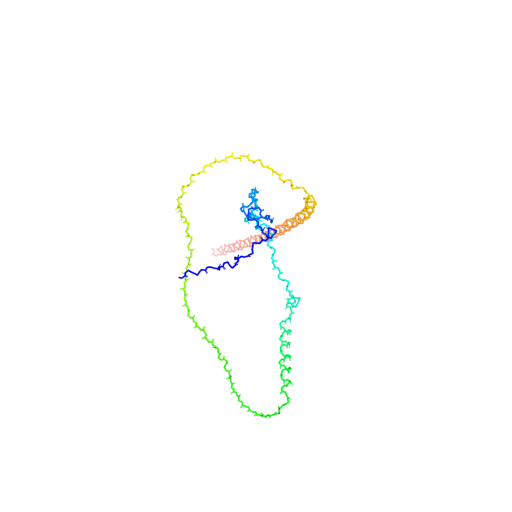 . GLU A 1 196 ? -21.998 -12.122 23.873 1.00 96.31 196 GLU A CA 1
ATOM 1513 C C . GLU A 1 196 ? -21.781 -12.425 25.364 1.00 96.31 196 GLU A C 1
ATOM 1515 O O . GLU A 1 196 ? -22.712 -12.288 26.152 1.00 96.31 196 GLU A O 1
ATOM 1520 N N . GLU A 1 197 ? -20.545 -12.727 25.768 1.00 96.69 197 GLU A N 1
ATOM 1521 C CA . GLU A 1 197 ? -20.160 -12.921 27.172 1.00 96.69 197 GLU A CA 1
ATOM 1522 C C . GLU A 1 197 ? -20.430 -11.671 28.023 1.00 96.69 197 GLU A C 1
ATOM 1524 O O . GLU A 1 197 ? -21.131 -11.752 29.029 1.00 96.69 197 GLU A O 1
ATOM 1529 N N . VAL A 1 198 ? -19.980 -10.494 27.574 1.00 96.94 198 VAL A N 1
ATOM 1530 C CA . VAL A 1 198 ? -20.234 -9.224 28.276 1.00 96.94 198 VAL A CA 1
ATOM 1531 C C . VAL A 1 198 ? -21.730 -8.903 28.345 1.00 96.94 198 VAL A C 1
ATOM 1533 O O . VAL A 1 198 ? -22.207 -8.403 29.361 1.00 96.94 198 VAL A O 1
ATOM 1536 N N . ASN A 1 199 ? -22.506 -9.195 27.297 1.00 96.75 199 ASN A N 1
ATOM 1537 C CA . ASN A 1 199 ? -23.956 -8.990 27.331 1.00 96.75 199 ASN A CA 1
ATOM 1538 C C . ASN A 1 199 ? -24.637 -9.878 28.380 1.00 96.75 199 ASN A C 1
ATOM 1540 O O . ASN A 1 199 ? -25.536 -9.398 29.071 1.00 96.75 199 ASN A O 1
ATOM 1544 N N . LEU A 1 200 ? -24.202 -11.134 28.518 1.00 96.62 200 LEU A N 1
ATOM 1545 C CA . LEU A 1 200 ? -24.701 -12.034 29.557 1.00 96.62 200 LEU A CA 1
ATOM 1546 C C . LEU A 1 200 ? -24.336 -11.528 30.957 1.00 96.62 200 LEU A C 1
ATOM 1548 O O . LEU A 1 200 ? -25.191 -11.532 31.839 1.00 96.62 200 LEU A O 1
ATOM 1552 N N . GLU A 1 201 ? -23.112 -11.035 31.163 1.00 95.69 201 GLU A N 1
ATOM 1553 C CA . GLU A 1 201 ? -22.706 -10.423 32.437 1.00 95.69 201 GLU A CA 1
ATOM 1554 C C . GLU A 1 201 ? -23.585 -9.216 32.790 1.00 95.69 201 GLU A C 1
ATOM 1556 O O . GLU A 1 201 ? -24.113 -9.130 33.899 1.00 95.69 201 GLU A O 1
ATOM 1561 N N . VAL A 1 202 ? -23.829 -8.324 31.825 1.00 96.94 202 VAL A N 1
ATOM 1562 C CA . VAL A 1 202 ? -24.707 -7.158 32.007 1.00 96.94 202 VAL A CA 1
ATOM 1563 C C . VAL A 1 202 ? -26.147 -7.579 32.316 1.00 96.94 202 VAL A C 1
ATOM 1565 O O . VAL A 1 202 ? -26.833 -6.916 33.096 1.00 96.94 202 VAL A O 1
ATOM 1568 N N . GLU A 1 203 ? -26.642 -8.660 31.715 1.00 96.38 203 GLU A N 1
ATOM 1569 C CA . GLU A 1 203 ? -27.983 -9.173 31.995 1.00 96.38 203 GLU A CA 1
ATOM 1570 C C . GLU A 1 203 ? -28.087 -9.756 33.410 1.00 96.38 203 GLU A C 1
ATOM 1572 O O . GLU A 1 203 ? -29.051 -9.463 34.120 1.00 96.38 203 GLU A O 1
ATOM 1577 N N . VAL A 1 204 ? -27.061 -10.476 33.868 1.00 97.19 204 VAL A N 1
ATOM 1578 C CA . VAL A 1 204 ? -26.967 -10.951 35.256 1.00 97.19 204 VAL A CA 1
ATOM 1579 C C . VAL A 1 204 ? -26.941 -9.775 36.232 1.00 97.19 204 VAL A C 1
ATOM 1581 O O . VAL A 1 204 ? -27.704 -9.778 37.198 1.00 97.19 204 VAL A O 1
ATOM 1584 N N . GLU A 1 205 ? -26.139 -8.739 35.979 1.00 95.56 205 GLU A N 1
ATOM 1585 C CA . GLU A 1 205 ? -26.115 -7.543 36.832 1.00 95.56 205 GLU A CA 1
ATOM 1586 C C . GLU A 1 205 ? -27.473 -6.834 36.875 1.00 95.56 205 GLU A C 1
ATOM 1588 O O . GLU A 1 205 ? -27.907 -6.382 37.938 1.00 95.56 205 GLU A O 1
ATOM 1593 N N . ARG A 1 206 ? -28.192 -6.776 35.747 1.00 96.50 206 ARG A N 1
ATOM 1594 C CA . ARG 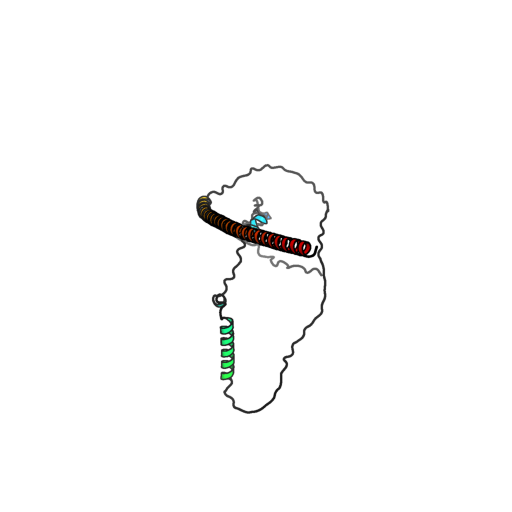A 1 206 ? -29.557 -6.231 35.702 1.00 96.50 206 ARG A CA 1
ATOM 1595 C C . ARG A 1 206 ? -30.532 -7.054 36.533 1.00 96.50 206 ARG A C 1
ATOM 1597 O O . ARG A 1 206 ? -31.352 -6.464 37.232 1.00 96.50 206 ARG A O 1
ATOM 1604 N N . GLU A 1 207 ? -30.474 -8.379 36.468 1.00 95.50 207 GLU A N 1
ATOM 1605 C CA . GLU A 1 207 ? -31.326 -9.248 37.288 1.00 95.50 207 GLU A CA 1
ATOM 1606 C C . GLU A 1 207 ? -30.997 -9.122 38.781 1.00 95.50 207 GLU A C 1
ATOM 1608 O O . GLU A 1 207 ? -31.906 -9.018 39.605 1.00 95.50 207 GLU A O 1
ATOM 1613 N N . VAL A 1 208 ? -29.714 -9.016 39.141 1.00 97.06 208 VAL A N 1
ATOM 1614 C CA . VAL A 1 208 ? -29.295 -8.725 40.520 1.00 97.06 208 VAL A CA 1
ATOM 1615 C C . VAL A 1 208 ? -29.845 -7.373 40.975 1.00 97.06 208 VAL A C 1
ATOM 1617 O O . VAL A 1 208 ? -30.439 -7.293 42.048 1.00 97.06 208 VAL A O 1
ATOM 1620 N N . ALA A 1 209 ? -29.730 -6.325 40.155 1.00 96.06 209 ALA A N 1
ATOM 1621 C CA . ALA A 1 209 ? -30.263 -5.002 40.474 1.00 96.06 209 ALA A CA 1
ATOM 1622 C C . ALA A 1 209 ? -31.790 -5.017 40.659 1.00 96.06 209 ALA A C 1
ATOM 1624 O O . ALA A 1 209 ? -32.296 -4.445 41.623 1.00 96.06 209 ALA A O 1
ATOM 1625 N N . LYS A 1 210 ? -32.533 -5.722 39.793 1.00 96.44 210 LYS A N 1
ATOM 1626 C CA . LYS A 1 210 ? -33.981 -5.936 39.968 1.00 96.44 210 LYS A CA 1
ATOM 1627 C C . LYS A 1 210 ? -34.288 -6.660 41.280 1.00 96.44 210 LYS A C 1
ATOM 1629 O O . LYS A 1 210 ? -35.229 -6.284 41.973 1.00 96.44 210 LYS A O 1
ATOM 1634 N N . GLY A 1 211 ? -33.496 -7.673 41.631 1.00 95.69 211 GLY A N 1
ATOM 1635 C CA . GLY A 1 211 ? -33.628 -8.406 42.888 1.00 95.69 211 GLY A CA 1
ATOM 1636 C C . GLY A 1 211 ? -33.404 -7.525 44.119 1.00 95.69 211 GLY A C 1
ATOM 1637 O O . GLY A 1 211 ? -34.173 -7.613 45.075 1.00 95.69 211 GLY A O 1
ATOM 1638 N N . VAL A 1 212 ? -32.399 -6.644 44.082 1.00 96.44 212 VAL A N 1
ATOM 1639 C CA . VAL A 1 212 ? -32.124 -5.674 45.155 1.00 96.44 212 VAL A CA 1
ATOM 1640 C C . VAL A 1 212 ? -33.283 -4.692 45.307 1.00 96.44 212 VAL A C 1
ATOM 1642 O O . VAL A 1 212 ? -33.785 -4.534 46.415 1.00 96.44 212 VAL A O 1
ATOM 1645 N N . LEU A 1 213 ? -33.777 -4.112 44.208 1.00 95.75 213 LEU A N 1
ATOM 1646 C CA . LEU A 1 213 ? -34.929 -3.205 44.245 1.00 95.75 213 LEU A CA 1
ATOM 1647 C C . LEU A 1 213 ? -36.181 -3.896 44.805 1.00 95.75 213 LEU A C 1
ATOM 1649 O O . LEU A 1 213 ? -36.852 -3.350 45.675 1.00 95.75 213 LEU A O 1
ATOM 1653 N N . ALA A 1 214 ? -36.460 -5.134 44.386 1.00 95.75 214 ALA A N 1
ATOM 1654 C CA . ALA A 1 214 ? -37.582 -5.905 44.920 1.00 95.75 214 ALA A CA 1
ATOM 1655 C C . ALA A 1 214 ? -37.425 -6.226 46.421 1.00 95.75 214 ALA A C 1
ATOM 1657 O O . ALA A 1 214 ? -38.418 -6.327 47.145 1.00 95.75 214 ALA A O 1
ATOM 1658 N N . ALA A 1 215 ? -36.194 -6.404 46.911 1.00 95.56 215 ALA A N 1
ATOM 1659 C CA . ALA A 1 215 ? -35.920 -6.588 48.333 1.00 95.56 215 ALA A CA 1
ATOM 1660 C C . ALA A 1 215 ? -36.118 -5.286 49.126 1.00 95.56 215 ALA A C 1
ATOM 1662 O O . ALA A 1 215 ? -36.734 -5.320 50.192 1.00 95.56 215 ALA A O 1
ATOM 1663 N N . GLU A 1 216 ? -35.663 -4.148 48.597 1.00 96.44 216 GLU A N 1
ATOM 1664 C CA . GLU A 1 216 ? -35.904 -2.826 49.186 1.00 96.44 216 GLU A CA 1
ATOM 1665 C C . GLU A 1 216 ? -37.403 -2.513 49.265 1.00 96.44 216 GLU A C 1
ATOM 1667 O O . GLU A 1 216 ? -37.889 -2.121 50.325 1.00 96.44 216 GLU A O 1
ATOM 1672 N N . GLU A 1 217 ? -38.167 -2.776 48.200 1.00 96.56 217 GLU A N 1
ATOM 1673 C CA . GLU A 1 217 ? -39.627 -2.615 48.193 1.00 96.56 217 GLU A CA 1
ATOM 1674 C C . GLU A 1 217 ? -40.312 -3.479 49.263 1.00 96.56 217 GLU A C 1
ATOM 1676 O O . GLU A 1 217 ? -41.226 -3.011 49.947 1.00 96.56 217 GLU A O 1
ATOM 1681 N N . ARG A 1 218 ? -39.854 -4.722 49.469 1.00 95.19 218 ARG A N 1
ATOM 1682 C CA . ARG A 1 218 ? -40.370 -5.602 50.533 1.00 95.19 218 ARG A CA 1
ATOM 1683 C C . ARG A 1 218 ? -40.056 -5.076 51.930 1.00 95.19 218 ARG A C 1
ATOM 1685 O O . ARG A 1 218 ? -40.936 -5.106 52.787 1.00 95.19 218 ARG A O 1
ATOM 1692 N N . LEU A 1 219 ? -38.837 -4.588 52.162 1.00 96.38 219 LEU A N 1
ATOM 1693 C CA . LEU A 1 219 ? -38.444 -4.005 53.449 1.00 96.38 219 LEU A CA 1
ATOM 1694 C C . LEU A 1 219 ? -39.239 -2.733 53.755 1.00 96.38 219 LEU A C 1
ATOM 1696 O O . LEU A 1 219 ? -39.692 -2.557 54.885 1.00 96.38 219 LEU A O 1
ATOM 1700 N N . LEU A 1 220 ? -39.462 -1.876 52.754 1.00 96.44 220 LEU A N 1
ATOM 1701 C CA . LEU A 1 220 ? -40.315 -0.695 52.889 1.00 96.44 220 LEU A CA 1
ATOM 1702 C C . LEU A 1 220 ? -41.764 -1.086 53.195 1.00 96.44 220 LEU A C 1
ATOM 1704 O O . LEU A 1 220 ? -42.369 -0.504 54.093 1.00 96.44 220 LEU A O 1
ATOM 1708 N N . ALA A 1 221 ? -42.312 -2.093 52.512 1.00 95.44 221 ALA A N 1
ATOM 1709 C CA . ALA A 1 221 ? -43.659 -2.588 52.786 1.00 95.44 221 ALA A CA 1
ATOM 1710 C C . ALA A 1 221 ? -43.793 -3.158 54.210 1.00 95.44 221 ALA A C 1
ATOM 1712 O O . ALA A 1 221 ? -44.775 -2.869 54.894 1.00 95.44 221 ALA A O 1
ATOM 1713 N N . GLU A 1 222 ? -42.804 -3.921 54.689 1.00 95.94 222 GLU A N 1
ATOM 1714 C CA . GLU A 1 222 ? -42.788 -4.447 56.060 1.00 95.94 222 GLU A CA 1
ATOM 1715 C C . GLU A 1 222 ? -42.655 -3.324 57.102 1.00 95.94 222 GLU A C 1
ATOM 1717 O O . GLU A 1 222 ? -43.349 -3.340 58.120 1.00 95.94 222 GLU A O 1
ATOM 1722 N N . ALA A 1 223 ? -41.805 -2.325 56.847 1.00 95.56 223 ALA A N 1
ATOM 1723 C CA . ALA A 1 223 ? -41.651 -1.159 57.714 1.00 95.56 223 ALA A CA 1
ATOM 1724 C C . ALA A 1 223 ? -42.945 -0.335 57.800 1.00 95.56 223 ALA A C 1
ATOM 1726 O O . ALA A 1 223 ? -43.363 0.035 58.896 1.00 95.56 223 ALA A O 1
ATOM 1727 N N . LEU A 1 224 ? -43.618 -0.106 56.667 1.00 95.81 224 LEU A N 1
ATOM 1728 C CA . LEU A 1 224 ? -44.920 0.564 56.628 1.00 95.81 224 LEU A CA 1
ATOM 1729 C C . LEU A 1 224 ? -45.990 -0.239 57.374 1.00 95.81 224 LEU A C 1
ATOM 1731 O O . LEU A 1 224 ? -46.754 0.340 58.140 1.00 95.81 224 LEU A O 1
ATOM 1735 N N . ALA A 1 225 ? -46.030 -1.563 57.204 1.00 94.50 225 ALA A N 1
ATOM 1736 C CA . ALA A 1 225 ? -46.966 -2.417 57.930 1.00 94.50 225 ALA A CA 1
ATOM 1737 C C . ALA A 1 225 ? -46.746 -2.346 59.451 1.00 94.50 225 ALA A C 1
ATOM 1739 O O . ALA A 1 225 ? -47.714 -2.205 60.198 1.00 94.50 225 ALA A O 1
ATOM 1740 N N . LYS A 1 226 ? -45.487 -2.377 59.913 1.00 95.38 226 LYS A N 1
ATOM 1741 C CA . LYS A 1 226 ? -45.145 -2.192 61.334 1.00 95.38 226 LYS A CA 1
ATOM 1742 C C . LYS A 1 226 ? -45.586 -0.822 61.853 1.00 95.38 226 LYS A C 1
ATOM 1744 O O . LYS A 1 226 ? -46.229 -0.767 62.895 1.00 95.38 226 LYS A O 1
ATOM 1749 N N . ALA A 1 227 ? -45.321 0.248 61.103 1.00 93.06 227 ALA A N 1
ATOM 1750 C CA . ALA A 1 227 ? -45.722 1.603 61.480 1.00 93.06 227 ALA A CA 1
ATOM 1751 C C . ALA A 1 227 ? -47.252 1.760 61.583 1.00 93.06 227 ALA A C 1
ATOM 1753 O O . ALA A 1 227 ? -47.745 2.397 62.508 1.00 93.06 227 ALA A O 1
ATOM 1754 N N . VAL A 1 228 ? -48.023 1.151 60.673 1.00 93.44 228 VAL A N 1
ATOM 1755 C CA . VAL A 1 228 ? -49.497 1.174 60.733 1.00 93.44 228 VAL A CA 1
ATOM 1756 C C . VAL A 1 228 ? -50.021 0.463 61.983 1.00 93.44 228 VAL A C 1
ATOM 1758 O O . VAL A 1 228 ? -50.950 0.963 62.615 1.00 93.44 228 VAL A O 1
ATOM 1761 N N . VAL A 1 229 ? -49.432 -0.680 62.350 1.00 92.38 229 VAL A N 1
ATOM 1762 C CA . VAL A 1 229 ? -49.812 -1.413 63.569 1.00 92.38 229 VAL A CA 1
ATOM 1763 C C . VAL A 1 229 ? -49.502 -0.591 64.821 1.00 92.38 229 VAL A C 1
ATOM 1765 O O . VAL A 1 229 ? -50.340 -0.521 65.712 1.00 92.38 229 VAL A O 1
ATOM 1768 N N . GLU A 1 230 ? -48.340 0.060 64.883 1.00 88.88 230 GLU A N 1
ATOM 1769 C CA . GLU A 1 230 ? -47.945 0.902 66.020 1.00 88.88 230 GLU A CA 1
ATOM 1770 C C . GLU A 1 230 ? -48.913 2.081 66.219 1.00 88.88 230 GLU A C 1
ATOM 1772 O O . GLU A 1 230 ? -49.423 2.279 67.319 1.00 88.88 230 GLU A O 1
ATOM 1777 N N . VAL A 1 231 ? -49.296 2.770 65.136 1.00 88.25 231 VAL A N 1
ATOM 1778 C CA . VAL A 1 231 ? -50.290 3.860 65.176 1.00 88.25 231 VAL A CA 1
ATOM 1779 C C . VAL A 1 231 ? -51.675 3.379 65.632 1.00 88.25 231 VAL A C 1
ATOM 1781 O O . VAL A 1 231 ? -52.385 4.119 66.304 1.00 88.25 231 VAL A O 1
ATOM 1784 N N . GLN A 1 232 ? -52.085 2.152 65.295 1.00 79.00 232 GLN A N 1
ATOM 1785 C CA . GLN A 1 232 ? -53.371 1.590 65.740 1.00 79.00 232 GLN A CA 1
ATOM 1786 C C . GLN A 1 232 ? -53.393 1.191 67.220 1.00 79.00 232 GLN A C 1
ATOM 1788 O O . GLN A 1 232 ? -54.474 1.082 67.787 1.00 79.00 232 GLN A O 1
ATOM 1793 N N . VAL A 1 233 ? -52.234 0.941 67.832 1.00 80.00 233 VAL A N 1
ATOM 1794 C CA . VAL A 1 233 ? -52.123 0.599 69.259 1.00 80.00 233 VAL A CA 1
ATOM 1795 C C . VAL A 1 233 ? -52.104 1.857 70.139 1.00 80.00 233 VAL A C 1
ATOM 1797 O O . VAL A 1 233 ? -52.481 1.783 71.307 1.00 80.00 233 VAL A O 1
ATOM 1800 N N . GLU A 1 234 ? -51.697 3.007 69.596 1.00 67.06 234 GLU A N 1
ATOM 1801 C CA . GLU A 1 234 ? -51.677 4.293 70.312 1.00 67.06 234 GLU A CA 1
ATOM 1802 C C . GLU A 1 234 ? -53.024 5.052 70.320 1.00 67.06 234 GLU A C 1
ATOM 1804 O O . GLU A 1 234 ? -53.144 6.053 71.032 1.00 67.06 234 GLU A O 1
ATOM 1809 N N . VAL A 1 235 ? -54.035 4.594 69.567 1.00 53.50 235 VAL A N 1
ATOM 1810 C CA . VAL A 1 235 ? -55.398 5.178 69.489 1.00 53.50 235 VAL A CA 1
ATOM 1811 C C . VAL A 1 235 ? -56.388 4.381 70.330 1.00 53.50 235 VAL A C 1
ATOM 1813 O O . VAL A 1 235 ? -57.178 5.026 71.059 1.00 53.50 235 VAL A O 1
#

Foldseek 3Di:
DDDDPDDDPDDDDPPQQQVDQEPQDRDGRDYVVPDPDGRPDDDDQDPVSVPVPPPPPPPPPPPPLVVPVPCSVVVVVVVVVVVVVVVVVVVPPDDDDDDDDDDDDPDDDPDPDDDDDDDDDPPDDDDDDDDDDDDDDDDDDDDDDPDDDDPDDDCPVVVVVCVVVVVVVVVVVVVVVVVVVVVVVVVVVVVVVVVVVVVVVVVVVVVVVVVVVVVVVVVVVVVVVVVVVVVVVVD

Radius of gyration: 46.89 Å; chains: 1; bounding box: 124×59×119 Å

InterPro domains:
  IPR036875 Zinc finger, CCHC-type superfamily [SSF57756] (4-43)
  IPR039715 Zinc finger CCHC domain-containing protein 10 [PTHR13491] (20-143)

Secondary structure (DSSP, 8-state):
---PPPP---SS----TTTPBPTTT--BSS-GGG--S-----PPPPHHHHHTS----------HHHH--TTHHHHHHHHHHHHHHHHHHTS-SS----------------------------------------------------------SSHHHHHHHHHHHHHHHHHHHHHHHHHHHHHHHHHHHHHHHHHHHHHHHHHHHHHHHHHHHHHHHHHHHHHHHHHHHHHHH--

Sequence (235 aa):
MWRTGPRYQGLGSQPSSATVQCQKCLERGHWTYQCKKDRSYRSRPTRTQQLKKPIKLYQPQLPTELQNKHGLADKILKKKKKERKRRRSYSSDSSSTESSSESDSESESDSGSSTDSSISSSSTYSSSSSGNSSRSSSRSSSRMSVEVCQEEGIDTEIQAIVVEEGLVVLRIIVATLKVAV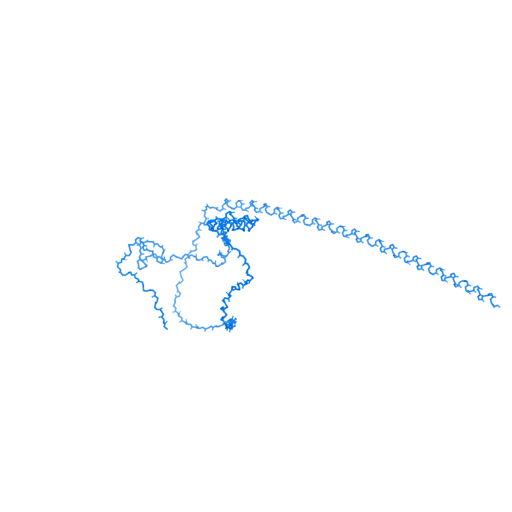AVEALAESEISKRIEEVNLEVEVEREVAKGVLAAEERLLAEALAKAVVEVQVEV